Protein AF-0000000079071945 (afdb_homodimer)

Foldseek 3Di:
DWAWAFPWVVCLQQDQDPLPDDDSQQVVLVVVPWGKDKAKDAWAKFQDDPVRCVLQVHPHRDIWIKTWMFMDINRATFKIKIKTFHCVQPPPHCRRDRDDDRSDDQVVSVVSPFHFDDKDKDKDKDADDPVVCVSRVDDPPWIWIWIWMFTAGPVRRTGMIMIMIGTPPVDDTGIGTGDD/DWAWAFPWVVCLQQDQDPLPDDDSQQVVLVVVPWGKDKAKDAWAKFQDDPVRCVLQVHPHRDIWIKTWMFMDINRATFKIKIKTFHCVQPPPHCRRDRDDDRSDPQVVSVVSPFHFDDKDKDKDKDADDPVVCVSRVDDPPWIWIWIWMFTAGPVRRTGMIMIMIGTPPVDDTGIGTGDD

InterPro domains:
  IPR011663 UbiC transcription regulator-associated [PF07702] (33-167)
  IPR011663 UbiC transcription regulator-associated [SM00866] (31-172)
  IPR028978 Chorismate pyruvate-lyase/UbiC transcription regulator-associated domain superfamily [G3DSA:3.40.1410.10] (7-175)
  IPR028978 Chorismate pyruvate-lyase/UbiC transcription regulator-associated domain superfamily [SSF64288] (26-177)
  IPR050679 Bacterial HTH-type transcriptional regulator [PTHR44846] (23-178)

Nearest PDB structures (foldseek):
  3f8m-assembly1_B  TM=8.426E-01  e=8.772E-11  Mycolicibacterium smegmatis MC2 155
  3f8l-assembly2_D  TM=8.086E-01  e=3.217E-11  Mycolicibacterium smegmatis MC2 155
  2wv0-assembly3_F  TM=7.735E-01  e=1.399E-08  Bacillus subtilis
  2wv0-assembly3_E  TM=7.638E-01  e=2.185E-08  Bacillus subtilis
  2fa1-assembly1_B  TM=8.007E-01  e=1.351E-06  Escherichia coli

Sequence (360 aa):
MGEGEVISASTHYLAPTEADAGDAWSAEAASVGRRGTQKIVSAGEVAAPERVAGLLVVEQGGQVVGRQRIMYLDGEPCELTDTYYPVEIARGTGLAGTAKIRGGAVRLLAELGYIGTRAQEDVAARMPSENERASLSLKADEPVLELTRLTLDADGRPIQVDVMVMPPRGQKLRYEIRIGMGEGEVISASTHYLAPTEADAGDAWSAEAASVGRRGTQKIVSAGEVAAPERVAGLLVVEQGGQVVGRQRIMYLDGEPCELTDTYYPVEIARGTGLAGTAKIRGGAVRLLAELGYIGTRAQEDVAARMPSENERASLSLKADEPVLELTRLTLDADGRPIQVDVMVMPPRGQKLRYEIRIG

Structure (mmCIF, N/CA/C/O backbone):
data_AF-0000000079071945-model_v1
#
loop_
_entity.id
_entity.type
_entity.pdbx_description
1 polymer 'UTRA domain-containing protein'
#
loop_
_atom_site.group_PDB
_atom_site.id
_atom_site.type_symbol
_atom_site.label_atom_id
_atom_site.label_alt_id
_atom_site.label_comp_id
_atom_site.label_asym_id
_atom_site.label_entity_id
_atom_site.label_seq_id
_atom_site.pdbx_PDB_ins_code
_atom_site.Cartn_x
_atom_site.Cartn_y
_atom_site.Cartn_z
_atom_site.occupancy
_atom_site.B_iso_or_equiv
_atom_site.auth_seq_id
_atom_site.auth_comp_id
_atom_site.auth_asym_id
_atom_site.auth_atom_id
_atom_site.pdbx_PDB_model_num
ATOM 1 N N . MET A 1 1 ? -5.547 2.105 -19.609 1 22.77 1 MET A N 1
ATOM 2 C CA . MET A 1 1 ? -5.012 2.738 -18.422 1 22.77 1 MET A CA 1
ATOM 3 C C . MET A 1 1 ? -6.051 2.758 -17.297 1 22.77 1 MET A C 1
ATOM 5 O O . MET A 1 1 ? -7.094 3.404 -17.422 1 22.77 1 MET A O 1
ATOM 9 N N . GLY A 1 2 ? -6.344 1.611 -16.641 1 27.31 2 GLY A N 1
ATOM 10 C CA . GLY A 1 2 ? -7.566 1.354 -15.898 1 27.31 2 GLY A CA 1
ATOM 11 C C . GLY A 1 2 ? -7.668 2.162 -14.617 1 27.31 2 GLY A C 1
ATOM 12 O O . GLY A 1 2 ? -6.652 2.488 -14.008 1 27.31 2 GLY A O 1
ATOM 13 N N . GLU A 1 3 ? -8.617 3.053 -14.461 1 30.64 3 GLU A N 1
ATOM 14 C CA . GLU A 1 3 ? -9.047 3.908 -13.359 1 30.64 3 GLU A CA 1
ATOM 15 C C . GLU A 1 3 ? -9.281 3.096 -12.086 1 30.64 3 GLU A C 1
ATOM 17 O O . GLU A 1 3 ? -10.055 2.133 -12.094 1 30.64 3 GLU A O 1
ATOM 22 N N . GLY A 1 4 ? -8.273 2.604 -11.422 1 31.64 4 GLY A N 1
ATOM 23 C CA . GLY A 1 4 ? -8.523 1.831 -10.219 1 31.64 4 GLY A CA 1
ATOM 24 C C . GLY A 1 4 ? -8.922 2.689 -9.031 1 31.64 4 GLY A C 1
ATOM 25 O O . GLY A 1 4 ? -8.641 3.891 -9 1 31.64 4 GLY A O 1
ATOM 26 N N . GLU A 1 5 ? -10.195 2.615 -8.656 1 38.56 5 GLU A N 1
ATOM 27 C CA . GLU A 1 5 ? -10.648 3.178 -7.387 1 38.56 5 GLU A CA 1
ATOM 28 C C . GLU A 1 5 ? -9.828 2.645 -6.219 1 38.56 5 GLU A C 1
ATOM 30 O O . GLU A 1 5 ? -9.625 1.434 -6.094 1 38.56 5 GLU A O 1
ATOM 35 N N . VAL A 1 6 ? -8.906 3.402 -5.836 1 42.38 6 VAL A N 1
ATOM 36 C CA . VAL A 1 6 ? -8.141 2.994 -4.664 1 42.38 6 VAL A CA 1
ATOM 37 C C . VAL A 1 6 ? -8.977 3.197 -3.402 1 42.38 6 VAL A C 1
ATOM 39 O O . VAL A 1 6 ? -9.477 4.297 -3.152 1 42.38 6 VAL A O 1
ATOM 42 N N . ILE A 1 7 ? -9.703 2.311 -2.861 1 41.88 7 ILE A N 1
ATOM 43 C CA . ILE A 1 7 ? -10.258 2.389 -1.516 1 41.88 7 ILE A CA 1
ATOM 44 C C . ILE A 1 7 ? -9.148 2.201 -0.483 1 41.88 7 ILE A C 1
ATOM 46 O O . ILE A 1 7 ? -8.633 1.096 -0.314 1 41.88 7 ILE A O 1
ATOM 50 N N . SER A 1 8 ? -8.195 3.02 -0.625 1 42.31 8 SER A N 1
ATOM 51 C CA . SER A 1 8 ? -7.297 2.914 0.521 1 42.31 8 SER A CA 1
ATOM 52 C C . SER A 1 8 ? -8.016 3.258 1.82 1 42.31 8 SER A C 1
ATOM 54 O O . SER A 1 8 ? -8.953 4.062 1.824 1 42.31 8 SER A O 1
ATOM 56 N N . ALA A 1 9 ? -8.172 2.395 2.686 1 43.44 9 ALA A N 1
ATOM 57 C CA . ALA A 1 9 ? -8.617 2.844 4.004 1 43.44 9 ALA A CA 1
ATOM 58 C C . ALA A 1 9 ? -8.281 4.316 4.223 1 43.44 9 ALA A C 1
ATOM 60 O O . ALA A 1 9 ? -9.016 5.035 4.906 1 43.44 9 ALA A O 1
ATOM 61 N N . SER A 1 10 ? -7.211 4.719 3.693 1 44.81 10 SER A N 1
ATOM 62 C CA . SER A 1 10 ? -6.812 6.098 3.957 1 44.81 10 SER A CA 1
ATOM 63 C C . SER A 1 10 ? -7.664 7.082 3.162 1 44.81 10 SER A C 1
ATOM 65 O O . SER A 1 10 ? -7.48 8.297 3.268 1 44.81 10 SER A O 1
ATOM 67 N N . THR A 1 11 ? -8.383 6.465 2.23 1 46.34 11 THR A N 1
ATOM 68 C CA . THR A 1 11 ? -9.188 7.375 1.426 1 46.34 11 THR A CA 1
ATOM 69 C C . THR A 1 11 ? -10.18 8.141 2.301 1 46.34 11 THR A C 1
ATOM 71 O O . THR A 1 11 ? -10.633 9.219 1.932 1 46.34 11 THR A O 1
ATOM 74 N N . HIS A 1 12 ? -10.336 7.539 3.363 1 45.72 12 HIS A N 1
ATOM 75 C CA . HIS A 1 12 ? -11.336 8.172 4.207 1 45.72 12 HIS A CA 1
ATOM 76 C C . HIS A 1 12 ? -10.961 9.609 4.539 1 45.72 12 HIS A C 1
ATOM 78 O O . HIS A 1 12 ? -11.805 10.398 4.969 1 45.72 12 HIS A O 1
ATOM 84 N N . TYR A 1 13 ? -9.742 9.844 4.305 1 50.28 13 TYR A N 1
ATOM 85 C CA . TYR A 1 13 ? -9.328 11.195 4.688 1 50.28 13 TYR A CA 1
ATOM 86 C C . TYR A 1 13 ? -9.422 12.148 3.506 1 50.28 13 TYR A C 1
ATOM 88 O O . TYR A 1 13 ? -9.125 13.336 3.639 1 50.28 13 TYR A O 1
ATOM 96 N N . LEU A 1 14 ? -9.781 11.609 2.396 1 49.81 14 LEU A N 1
ATOM 97 C CA . LEU A 1 14 ? -9.68 12.484 1.233 1 49.81 14 LEU A CA 1
ATOM 98 C C . LEU A 1 14 ? -11.008 13.195 0.976 1 49.81 14 LEU A C 1
ATOM 100 O O . LEU A 1 14 ? -11.039 14.234 0.314 1 49.81 14 LEU A O 1
ATOM 104 N N . ALA A 1 15 ? -12.109 12.609 1.518 1 49.53 15 ALA A N 1
ATOM 105 C CA . ALA A 1 15 ? -13.367 13.266 1.196 1 49.53 15 ALA A CA 1
ATOM 106 C C . ALA A 1 15 ? -13.938 13.992 2.416 1 49.53 15 ALA A C 1
ATOM 108 O O . ALA A 1 15 ? -13.844 13.484 3.539 1 49.53 15 ALA A O 1
ATOM 109 N N . PRO A 1 16 ? -14.305 15.398 2.125 1 46.34 16 PRO A N 1
ATOM 110 C CA . PRO A 1 16 ? -14.953 16.125 3.213 1 46.34 16 PRO A CA 1
ATOM 111 C C . PRO A 1 16 ? -16.203 15.43 3.734 1 46.34 16 PRO A C 1
ATOM 113 O O . PRO A 1 16 ? -16.938 14.805 2.959 1 46.34 16 PRO A O 1
ATOM 116 N N . THR A 1 17 ? -16.172 14.977 4.973 1 50.12 17 THR A N 1
ATOM 117 C CA . THR A 1 17 ? -17.406 14.477 5.566 1 50.12 17 THR A CA 1
ATOM 118 C C . THR A 1 17 ? -18.375 15.625 5.836 1 50.12 17 THR A C 1
ATOM 120 O O . THR A 1 17 ? -17.969 16.781 5.918 1 50.12 17 THR A O 1
ATOM 123 N N . GLU A 1 18 ? -19.672 15.438 5.715 1 49.69 18 GLU A N 1
ATOM 124 C CA . GLU A 1 18 ? -20.688 16.438 6.031 1 49.69 18 GLU A CA 1
ATOM 125 C C . GLU A 1 18 ? -20.422 17.094 7.387 1 49.69 18 GLU A C 1
ATOM 127 O O . GLU A 1 18 ? -19.906 16.438 8.297 1 49.69 18 GLU A O 1
ATOM 132 N N . ALA A 1 19 ? -20.453 18.516 7.414 1 48.94 19 ALA A N 1
ATOM 133 C CA . ALA A 1 19 ? -20.188 19.375 8.555 1 48.94 19 ALA A CA 1
ATOM 134 C C . ALA A 1 19 ? -20.656 18.75 9.859 1 48.94 19 ALA A C 1
ATOM 136 O O . ALA A 1 19 ? -20 18.859 10.891 1 48.94 19 ALA A O 1
ATOM 137 N N . ASP A 1 20 ? -21.938 18.359 9.914 1 49.56 20 ASP A N 1
ATOM 138 C CA . ASP A 1 20 ? -22.547 17.875 11.148 1 49.56 20 ASP A CA 1
ATOM 139 C C . ASP A 1 20 ? -22.031 16.469 11.5 1 49.56 20 ASP A C 1
ATOM 141 O O . ASP A 1 20 ? -22.359 15.93 12.555 1 49.56 20 ASP A O 1
ATOM 145 N N . ALA A 1 21 ? -21.531 15.883 10.594 1 52.09 21 ALA A N 1
ATOM 146 C CA . ALA A 1 21 ? -21.125 14.523 10.922 1 52.09 21 ALA A CA 1
ATOM 147 C C . ALA A 1 21 ? -19.781 14.516 11.641 1 52.09 21 ALA A C 1
ATOM 149 O O . ALA A 1 21 ? -18.938 15.391 11.414 1 52.09 21 ALA A O 1
ATOM 150 N N . GLY A 1 22 ? -19.719 14.164 12.898 1 57.91 22 GLY A N 1
ATOM 151 C CA . GLY A 1 22 ? -18.5 13.852 13.633 1 57.91 22 GLY A CA 1
ATOM 152 C C . GLY A 1 22 ? -17.281 13.688 12.742 1 57.91 22 GLY A C 1
ATOM 153 O O . GLY A 1 22 ? -17.359 13.938 11.531 1 57.91 22 GLY A O 1
ATOM 154 N N . ASP A 1 23 ? -16.078 13.539 13.211 1 73.88 23 ASP A N 1
ATOM 155 C CA . ASP A 1 23 ? -14.844 13.375 12.445 1 73.88 23 ASP A CA 1
ATOM 156 C C . ASP A 1 23 ? -14.906 12.125 11.57 1 73.88 23 ASP A C 1
ATOM 158 O O . ASP A 1 23 ? -15.555 11.141 11.93 1 73.88 23 ASP A O 1
ATOM 162 N N . ALA A 1 24 ? -14.414 12.297 10.328 1 75.81 24 ALA A N 1
ATOM 163 C CA . ALA A 1 24 ? -14.422 11.258 9.297 1 75.81 24 ALA A CA 1
ATOM 164 C C . ALA A 1 24 ? -13.977 9.914 9.867 1 75.81 24 ALA A C 1
ATOM 166 O O . ALA A 1 24 ? -14.531 8.875 9.5 1 75.81 24 ALA A O 1
ATOM 167 N N . TRP A 1 25 ? -13.18 9.891 10.797 1 84.06 25 TRP A N 1
ATOM 168 C CA . TRP A 1 25 ? -12.664 8.664 11.398 1 84.06 25 TRP A CA 1
ATOM 169 C C . TRP A 1 25 ? -13.727 7.992 12.266 1 84.06 25 TRP A C 1
ATOM 171 O O . TRP A 1 25 ? -13.938 6.781 12.18 1 84.06 25 TRP A O 1
ATOM 181 N N . SER A 1 26 ? -14.273 8.797 13.039 1 84.31 26 SER A N 1
ATOM 182 C CA . SER A 1 26 ? -15.328 8.266 13.891 1 84.31 26 SER A CA 1
ATOM 183 C C . SER A 1 26 ? -16.453 7.648 13.062 1 84.31 26 SER A C 1
ATOM 185 O O . SER A 1 26 ? -16.953 6.574 13.398 1 84.31 26 SER A O 1
ATOM 187 N N . ALA A 1 27 ? -16.812 8.328 12.07 1 81.62 27 ALA A N 1
ATOM 188 C CA . ALA A 1 27 ? -17.875 7.836 11.188 1 81.62 27 ALA A CA 1
ATOM 189 C C . ALA A 1 27 ? -17.453 6.543 10.492 1 81.62 27 ALA A C 1
ATOM 191 O O . ALA A 1 27 ? -18.25 5.602 10.391 1 81.62 27 ALA A O 1
ATOM 192 N N . GLU A 1 28 ? -16.25 6.473 10.047 1 79.88 28 GLU A N 1
ATOM 193 C CA . GLU A 1 28 ? -15.727 5.289 9.391 1 79.88 28 GLU A CA 1
ATOM 194 C C . GLU A 1 28 ? -15.703 4.09 10.328 1 79.88 28 GLU A C 1
ATOM 196 O O . GLU A 1 28 ? -16.156 3 9.969 1 79.88 28 GLU A O 1
ATOM 201 N N . ALA A 1 29 ? -15.195 4.285 11.492 1 84.25 29 ALA A N 1
ATOM 202 C CA . ALA A 1 29 ? -15.141 3.211 12.477 1 84.25 29 ALA A CA 1
ATOM 203 C C . ALA A 1 29 ? -16.547 2.725 12.836 1 84.25 29 ALA A C 1
ATOM 205 O O . ALA A 1 29 ? -16.781 1.518 12.93 1 84.25 29 ALA A O 1
ATOM 206 N N . ALA A 1 30 ? -17.453 3.66 12.945 1 85.25 30 ALA A N 1
ATOM 207 C CA . ALA A 1 30 ? -18.828 3.328 13.32 1 85.25 30 ALA A CA 1
ATOM 208 C C . ALA A 1 30 ? -19.5 2.486 12.25 1 85.25 30 ALA A C 1
ATOM 210 O O . ALA A 1 30 ? -20.312 1.613 12.555 1 85.25 30 ALA A O 1
ATOM 211 N N . SER A 1 31 ? -19.125 2.77 11.039 1 83.44 31 SER A N 1
ATOM 212 C CA . SER A 1 31 ? -19.734 2.074 9.914 1 83.44 31 SER A CA 1
ATOM 213 C C . SER A 1 31 ? -19.453 0.578 9.969 1 83.44 31 SER A C 1
ATOM 215 O O . SER A 1 31 ? -20.188 -0.219 9.375 1 83.44 31 SER A O 1
ATOM 217 N N . VAL A 1 32 ? -18.453 0.217 10.766 1 82 32 VAL A N 1
ATOM 218 C CA . VAL A 1 32 ? -18.125 -1.2 10.891 1 82 32 VAL A CA 1
ATOM 219 C C . VAL A 1 32 ? -18.312 -1.644 12.344 1 82 32 VAL A C 1
ATOM 221 O O . VAL A 1 32 ? -17.703 -2.625 12.773 1 82 32 VAL A O 1
ATOM 224 N N . GLY A 1 33 ? -19 -0.876 13.094 1 89.06 33 GLY A N 1
ATOM 225 C CA . GLY A 1 33 ? -19.391 -1.253 14.445 1 89.06 33 GLY A CA 1
ATOM 226 C C . GLY A 1 33 ? -18.297 -1.054 15.469 1 89.06 33 GLY A C 1
ATOM 227 O O . GLY A 1 33 ? -18.281 -1.713 16.516 1 89.06 33 GLY A O 1
ATOM 228 N N . ARG A 1 34 ? -17.359 -0.228 15.195 1 91.25 34 ARG A N 1
ATOM 229 C CA . ARG A 1 34 ? -16.25 0.026 16.109 1 91.25 34 ARG A CA 1
ATOM 230 C C . ARG A 1 34 ? -16.219 1.487 16.547 1 91.25 34 ARG A C 1
ATOM 232 O O . ARG A 1 34 ? -17.047 2.285 16.109 1 91.25 34 ARG A O 1
ATOM 239 N N . ARG A 1 35 ? -15.406 1.751 17.531 1 93.38 35 ARG A N 1
ATOM 240 C CA . ARG A 1 35 ? -15.289 3.113 18.047 1 93.38 35 ARG A CA 1
ATOM 241 C C . ARG A 1 35 ? -13.969 3.744 17.625 1 93.38 35 ARG A C 1
ATOM 243 O O . ARG A 1 35 ? -12.898 3.262 18 1 93.38 35 ARG A O 1
ATOM 250 N N . GLY A 1 36 ? -14.07 4.754 16.812 1 90.38 36 GLY A N 1
ATOM 251 C CA . GLY A 1 36 ? -12.906 5.512 16.391 1 90.38 36 GLY A CA 1
ATOM 252 C C . GLY A 1 36 ? -12.734 6.82 17.141 1 90.38 36 GLY A C 1
ATOM 253 O O . GLY A 1 36 ? -13.68 7.609 17.25 1 90.38 36 GLY A O 1
ATOM 254 N N . THR A 1 37 ? -11.531 7.086 17.719 1 91.19 37 THR A N 1
ATOM 255 C CA . THR A 1 37 ? -11.172 8.359 18.344 1 91.19 37 THR A CA 1
ATOM 256 C C . THR A 1 37 ? -9.789 8.805 17.891 1 91.19 37 THR A C 1
ATOM 258 O O . THR A 1 37 ? -9.086 8.07 17.188 1 91.19 37 THR A O 1
ATOM 261 N N . GLN A 1 38 ? -9.516 10.055 18.203 1 91.81 38 GLN A N 1
ATOM 262 C CA . GLN A 1 38 ? -8.188 10.578 17.875 1 91.81 38 GLN A CA 1
ATOM 263 C C . GLN A 1 38 ? -7.676 11.492 18.984 1 91.81 38 GLN A C 1
ATOM 265 O O . GLN A 1 38 ? -8.461 12 19.797 1 91.81 38 GLN A O 1
ATOM 270 N N . LYS A 1 39 ? -6.414 11.648 19.078 1 92.69 39 LYS A N 1
ATOM 271 C CA . LYS A 1 39 ? -5.727 12.594 19.953 1 92.69 39 LYS A CA 1
ATOM 272 C C . LYS A 1 39 ? -4.738 13.445 19.156 1 92.69 39 LYS A C 1
ATOM 274 O O . LYS A 1 39 ? -3.877 12.914 18.453 1 92.69 39 LYS A O 1
ATOM 279 N N . ILE A 1 40 ? -4.922 14.758 19.234 1 94.06 40 ILE A N 1
ATOM 280 C CA . ILE A 1 40 ? -3.936 15.664 18.641 1 94.06 40 ILE A CA 1
ATOM 281 C C . ILE A 1 40 ? -2.756 15.82 19.609 1 94.06 40 ILE A C 1
ATOM 283 O O . ILE A 1 40 ? -2.93 16.25 20.75 1 94.06 40 ILE A O 1
ATOM 287 N N . VAL A 1 41 ? -1.618 15.539 19.172 1 95.56 41 VAL A N 1
ATOM 288 C CA . VAL A 1 41 ? -0.416 15.5 20 1 95.56 41 VAL A CA 1
ATOM 289 C C . VAL A 1 41 ? 0.316 16.844 19.922 1 95.56 41 VAL A C 1
ATOM 291 O O . VAL A 1 41 ? 0.832 17.328 20.922 1 95.56 41 VAL A O 1
ATOM 294 N N . SER A 1 42 ? 0.387 17.359 18.812 1 97.06 42 SER A N 1
ATOM 295 C CA . SER A 1 42 ? 1.088 18.625 18.594 1 97.06 42 SER A CA 1
ATOM 296 C C . SER A 1 42 ? 0.616 19.281 17.297 1 97.06 42 SER A C 1
ATOM 298 O O . SER A 1 42 ? 0.059 18.625 16.422 1 97.06 42 SER A O 1
ATOM 300 N N . ALA A 1 43 ? 0.806 20.562 17.25 1 97.69 43 ALA A N 1
ATOM 301 C CA . ALA A 1 43 ? 0.56 21.359 16.047 1 97.69 43 ALA A CA 1
ATOM 302 C C . ALA A 1 43 ? 1.35 22.656 16.078 1 97.69 43 ALA A C 1
ATOM 304 O O . ALA A 1 43 ? 1.462 23.297 17.125 1 97.69 43 ALA A O 1
ATOM 305 N N . GLY A 1 44 ? 1.916 23.031 15 1 97.94 44 GLY A N 1
ATOM 306 C CA . GLY A 1 44 ? 2.662 24.266 14.891 1 97.94 44 GLY A CA 1
ATOM 307 C C . GLY A 1 44 ? 3.742 24.234 13.82 1 97.94 44 GLY A C 1
ATOM 308 O O . GLY A 1 44 ? 3.854 23.25 13.086 1 97.94 44 GLY A O 1
ATOM 309 N N . GLU A 1 45 ? 4.477 25.328 13.773 1 98.12 45 GLU A N 1
ATOM 310 C CA . GLU A 1 45 ? 5.543 25.391 12.781 1 98.12 45 GLU A CA 1
ATOM 311 C C . GLU A 1 45 ? 6.738 24.547 13.195 1 98.12 45 GLU A C 1
ATOM 313 O O . GLU A 1 45 ? 7.133 24.547 14.367 1 98.12 45 GLU A O 1
ATOM 318 N N . VAL A 1 46 ? 7.25 23.828 12.281 1 98 46 VAL A N 1
ATOM 319 C CA . VAL A 1 46 ? 8.406 22.953 12.5 1 98 46 VAL A CA 1
ATOM 320 C C . VAL A 1 46 ? 9.297 22.969 11.258 1 98 46 VAL A C 1
ATOM 322 O O . VAL A 1 46 ? 8.859 23.344 10.172 1 98 46 VAL A O 1
ATOM 325 N N . ALA A 1 47 ? 10.578 22.609 11.477 1 98.06 47 ALA A N 1
ATOM 326 C CA . ALA A 1 47 ? 11.43 22.344 10.32 1 98.06 47 ALA A CA 1
ATOM 327 C C . ALA A 1 47 ? 10.945 21.125 9.539 1 98.06 47 ALA A C 1
ATOM 329 O O . ALA A 1 47 ? 10.672 20.078 10.125 1 98.06 47 ALA A O 1
ATOM 330 N N . ALA A 1 48 ? 10.82 21.281 8.258 1 97.62 48 ALA A N 1
ATOM 331 C CA . ALA A 1 48 ? 10.32 20.188 7.426 1 97.62 48 ALA A CA 1
ATOM 332 C C . ALA A 1 48 ? 11.297 19.016 7.422 1 97.62 48 ALA A C 1
ATOM 334 O O . ALA A 1 48 ? 12.492 19.188 7.164 1 97.62 48 ALA A O 1
ATOM 335 N N . PRO A 1 49 ? 10.805 17.781 7.723 1 96.56 49 PRO A N 1
ATOM 336 C CA . PRO A 1 49 ? 11.648 16.609 7.414 1 96.56 49 PRO A CA 1
ATOM 337 C C . PRO A 1 49 ? 12.094 16.578 5.953 1 96.56 49 PRO A C 1
ATOM 339 O O . PRO A 1 49 ? 11.391 17.094 5.078 1 96.56 49 PRO A O 1
ATOM 342 N N . GLU A 1 50 ? 13.195 15.984 5.684 1 95.06 50 GLU A N 1
ATOM 343 C CA . GLU A 1 50 ? 13.812 16.016 4.359 1 95.06 50 GLU A CA 1
ATOM 344 C C . GLU A 1 50 ? 12.828 15.578 3.281 1 95.06 50 GLU A C 1
ATOM 346 O O . GLU A 1 50 ? 12.633 16.281 2.291 1 95.06 50 GLU A O 1
ATOM 351 N N . ARG A 1 51 ? 12.227 14.453 3.498 1 94.88 51 ARG A N 1
ATOM 352 C CA . ARG A 1 51 ? 11.297 13.93 2.498 1 94.88 51 ARG A CA 1
ATOM 353 C C . ARG A 1 51 ? 10.117 14.875 2.289 1 94.88 51 ARG A C 1
ATOM 355 O O . ARG A 1 51 ? 9.688 15.094 1.156 1 94.88 51 ARG A O 1
ATOM 362 N N . VAL A 1 52 ? 9.633 15.453 3.301 1 97.69 52 VAL A N 1
ATOM 363 C CA . VAL A 1 52 ? 8.5 16.375 3.256 1 97.69 52 VAL A CA 1
ATOM 364 C C . VAL A 1 52 ? 8.891 17.656 2.531 1 97.69 52 VAL A C 1
ATOM 366 O O . VAL A 1 52 ? 8.125 18.188 1.724 1 97.69 52 VAL A O 1
ATOM 369 N N . ALA A 1 53 ? 10.07 18.156 2.82 1 97.75 53 ALA A N 1
ATOM 370 C CA . ALA A 1 53 ? 10.562 19.359 2.164 1 97.75 53 ALA A CA 1
ATOM 371 C C . ALA A 1 53 ? 10.57 19.203 0.646 1 97.75 53 ALA A C 1
ATOM 373 O O . ALA A 1 53 ? 10.141 20.094 -0.081 1 97.75 53 ALA A O 1
ATOM 374 N N . GLY A 1 54 ? 11.078 18.078 0.187 1 97 54 GLY A N 1
ATOM 375 C CA . GLY A 1 54 ? 11.086 17.797 -1.239 1 97 54 GLY A CA 1
ATOM 376 C C . GLY A 1 54 ? 9.695 17.75 -1.843 1 97 54 GLY A C 1
ATOM 377 O O . GLY A 1 54 ? 9.453 18.328 -2.908 1 97 54 GLY A O 1
ATOM 378 N N . LEU A 1 55 ? 8.734 17.172 -1.143 1 97.5 55 LEU A N 1
ATOM 379 C CA . LEU A 1 55 ? 7.375 16.984 -1.646 1 97.5 55 LEU A CA 1
ATOM 380 C C . LEU A 1 55 ? 6.625 18.312 -1.67 1 97.5 55 LEU A C 1
ATOM 382 O O . LEU A 1 55 ? 5.859 18.578 -2.598 1 97.5 55 LEU A O 1
ATOM 386 N N . LEU A 1 56 ? 6.895 19.172 -0.701 1 98.12 56 LEU A N 1
ATOM 387 C CA . LEU A 1 56 ? 6.195 20.438 -0.609 1 98.12 56 LEU A CA 1
ATOM 388 C C . LEU A 1 56 ? 6.973 21.547 -1.328 1 98.12 56 LEU A C 1
ATOM 390 O O . LEU A 1 56 ? 6.539 22.703 -1.362 1 98.12 56 LEU A O 1
ATOM 394 N N . VAL A 1 57 ? 8.109 21.172 -1.881 1 95.69 57 VAL A N 1
ATOM 395 C CA . VAL A 1 57 ? 8.953 22.078 -2.646 1 95.69 57 VAL A CA 1
ATOM 396 C C . VAL A 1 57 ? 9.359 23.266 -1.772 1 95.69 57 VAL A C 1
ATOM 398 O O . VAL A 1 57 ? 9.203 24.422 -2.174 1 95.69 57 VAL A O 1
ATOM 401 N N . VAL A 1 58 ? 9.773 22.969 -0.572 1 96.25 58 VAL A N 1
ATOM 402 C CA . VAL A 1 58 ? 10.352 23.969 0.324 1 96.25 58 VAL A CA 1
ATOM 403 C C . VAL A 1 58 ? 11.836 23.688 0.536 1 96.25 58 VAL A C 1
ATOM 405 O O . VAL A 1 58 ? 12.305 22.578 0.253 1 96.25 58 VAL A O 1
ATOM 408 N N . GLU A 1 59 ? 12.57 24.656 0.922 1 94.5 59 GLU A N 1
ATOM 409 C CA . GLU A 1 59 ? 13.992 24.453 1.179 1 94.5 59 GLU A CA 1
ATOM 410 C C . GLU A 1 59 ? 14.219 23.453 2.305 1 94.5 59 GLU A C 1
ATOM 412 O O . GLU A 1 59 ? 13.438 23.391 3.256 1 94.5 59 GLU A O 1
ATOM 417 N N . GLN A 1 60 ? 15.289 22.672 2.117 1 91.5 60 GLN A N 1
ATOM 418 C CA . GLN A 1 60 ? 15.641 21.75 3.193 1 91.5 60 GLN A CA 1
ATOM 419 C C . GLN A 1 60 ? 15.75 22.469 4.527 1 91.5 60 GLN A C 1
ATOM 421 O O . GLN A 1 60 ? 16.453 23.484 4.637 1 91.5 60 GLN A O 1
ATOM 426 N N . GLY A 1 61 ? 15.023 22 5.422 1 90.19 61 GLY A N 1
ATOM 427 C CA . GLY A 1 61 ? 15.023 22.641 6.73 1 90.19 61 GLY A CA 1
ATOM 428 C C . GLY A 1 61 ? 14.109 23.844 6.809 1 90.19 61 GLY A C 1
ATOM 429 O O . GLY A 1 61 ? 14 24.484 7.855 1 90.19 61 GLY A O 1
ATOM 430 N N . GLY A 1 62 ? 13.508 24.188 5.73 1 96 62 GLY A N 1
ATOM 431 C CA . GLY A 1 62 ? 12.523 25.266 5.758 1 96 62 GLY A CA 1
ATOM 432 C C . GLY A 1 62 ? 11.336 24.953 6.648 1 96 62 GLY A C 1
ATOM 433 O O . GLY A 1 62 ? 11.156 23.812 7.086 1 96 62 GLY A O 1
ATOM 434 N N . GLN A 1 63 ? 10.57 26.016 6.938 1 98.12 63 GLN A N 1
ATOM 435 C CA . GLN A 1 63 ? 9.469 25.875 7.887 1 98.12 63 GLN A CA 1
ATOM 436 C C . GLN A 1 63 ? 8.203 25.359 7.188 1 98.12 63 GLN A C 1
ATOM 438 O O . GLN A 1 63 ? 7.906 25.766 6.062 1 98.12 63 GLN A O 1
ATOM 443 N N . VAL A 1 64 ? 7.477 24.469 7.867 1 98.75 64 VAL A N 1
ATOM 444 C CA . VAL A 1 64 ? 6.137 24 7.52 1 98.75 64 VAL A CA 1
ATOM 445 C C . VAL A 1 64 ? 5.262 23.969 8.773 1 98.75 64 VAL A C 1
ATOM 447 O O . VAL A 1 64 ? 5.762 24.109 9.891 1 98.75 64 VAL A O 1
ATOM 450 N N . VAL A 1 65 ? 4 23.922 8.578 1 98.62 65 VAL A N 1
ATOM 451 C CA . VAL A 1 65 ? 3.119 23.641 9.703 1 98.62 65 VAL A CA 1
ATOM 452 C C . VAL A 1 65 ? 2.902 22.125 9.82 1 98.62 65 VAL A C 1
ATOM 454 O O . VAL A 1 65 ? 2.504 21.484 8.852 1 98.62 65 VAL A O 1
ATOM 457 N N . GLY A 1 66 ? 3.264 21.625 10.945 1 98.12 66 GLY A N 1
ATOM 458 C CA . GLY A 1 66 ? 3.049 20.219 11.242 1 98.12 66 GLY A CA 1
ATOM 459 C C . GLY A 1 66 ? 1.975 19.984 12.281 1 98.12 66 GLY A C 1
ATOM 460 O O . GLY A 1 66 ? 1.866 20.734 13.25 1 98.12 66 GLY A O 1
ATOM 461 N N . ARG A 1 67 ? 1.162 18.969 12.055 1 96.81 67 ARG A N 1
ATOM 462 C CA . ARG A 1 67 ? 0.129 18.484 12.969 1 96.81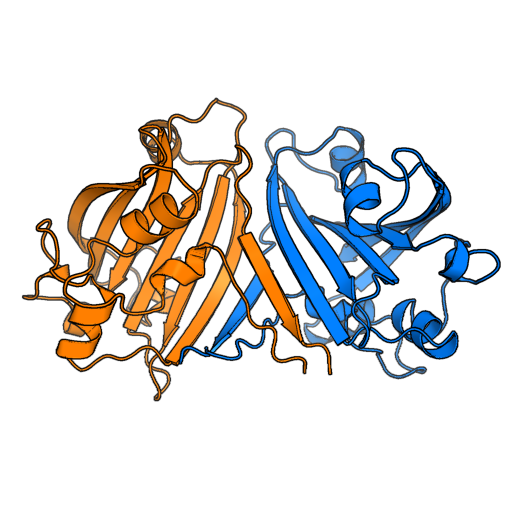 67 ARG A CA 1
ATOM 463 C C . ARG A 1 67 ? 0.213 16.984 13.156 1 96.81 67 ARG A C 1
ATOM 465 O O . ARG A 1 67 ? 0.184 16.219 12.188 1 96.81 67 ARG A O 1
ATOM 472 N N . GLN A 1 68 ? 0.38 16.531 14.398 1 96.75 68 GLN A N 1
ATOM 473 C CA . GLN A 1 68 ? 0.505 15.117 14.688 1 96.75 68 GLN A CA 1
ATOM 474 C C . GLN A 1 68 ? -0.711 14.602 15.453 1 96.75 68 GLN A C 1
ATOM 476 O O . GLN A 1 68 ? -1.167 15.234 16.406 1 96.75 68 GLN A O 1
ATOM 481 N N . ARG A 1 69 ? -1.181 13.492 14.992 1 95.12 69 ARG A N 1
ATOM 482 C CA . ARG A 1 69 ? -2.322 12.844 15.633 1 95.12 69 ARG A CA 1
ATOM 483 C C . ARG A 1 69 ? -2.062 11.359 15.852 1 95.12 69 ARG A C 1
ATOM 485 O O . ARG A 1 69 ? -1.387 10.719 15.039 1 95.12 69 ARG A O 1
ATOM 492 N N . ILE A 1 70 ? -2.543 10.875 16.922 1 95.25 70 ILE A N 1
ATOM 493 C CA . ILE A 1 70 ? -2.658 9.43 17.125 1 95.25 70 ILE A CA 1
ATOM 494 C C . ILE A 1 70 ? -4.113 9.008 16.969 1 95.25 70 ILE A C 1
ATOM 496 O O . ILE A 1 70 ? -5.012 9.617 17.547 1 95.25 70 ILE A O 1
ATOM 500 N N . MET A 1 71 ? -4.34 7.992 16.141 1 92.5 71 MET A N 1
ATOM 501 C CA . MET A 1 71 ? -5.672 7.441 15.922 1 92.5 71 MET A CA 1
ATOM 502 C C . MET A 1 71 ? -5.887 6.184 16.766 1 92.5 71 MET A C 1
ATOM 504 O O . MET A 1 71 ? -4.98 5.359 16.891 1 92.5 71 MET A O 1
ATOM 508 N N . TYR A 1 72 ? -7.078 6.102 17.281 1 92.44 72 TYR A N 1
ATOM 509 C CA . TYR A 1 72 ? -7.422 4.949 18.109 1 92.44 72 TYR A CA 1
ATOM 510 C C . TYR A 1 72 ? -8.625 4.211 17.547 1 92.44 72 TYR A C 1
ATOM 512 O O . TYR A 1 72 ? -9.578 4.836 17.062 1 92.44 72 TYR A O 1
ATOM 520 N N . LEU A 1 73 ? -8.586 2.92 17.516 1 90.81 73 LEU A N 1
ATOM 521 C CA . LEU A 1 73 ? -9.711 2.033 17.234 1 90.81 73 LEU A CA 1
ATOM 522 C C . LEU A 1 73 ? -10.031 1.159 18.438 1 90.81 73 LEU A C 1
ATOM 524 O O . LEU A 1 73 ? -9.203 0.346 18.859 1 90.81 73 LEU A O 1
ATOM 528 N N . ASP A 1 74 ? -11.148 1.394 19.047 1 93.06 74 ASP A N 1
ATOM 529 C CA . ASP A 1 74 ? -11.562 0.705 20.266 1 93.06 74 ASP A CA 1
ATOM 530 C C . ASP A 1 74 ? -10.531 0.88 21.375 1 93.06 74 ASP A C 1
ATOM 532 O O . ASP A 1 74 ? -10.172 -0.084 22.047 1 93.06 74 ASP A O 1
ATOM 536 N N . GLY A 1 75 ? -9.977 2.014 21.391 1 94.5 75 GLY A N 1
ATOM 537 C CA . GLY A 1 75 ? -9.094 2.393 22.469 1 94.5 75 GLY A CA 1
ATOM 538 C C . GLY A 1 75 ? -7.648 1.987 22.234 1 94.5 75 GLY A C 1
ATOM 539 O O . GLY A 1 75 ? -6.762 2.344 23.016 1 94.5 75 GLY A O 1
ATOM 540 N N . GLU A 1 76 ? -7.41 1.277 21.219 1 94.5 76 GLU A N 1
ATOM 541 C CA . GLU A 1 76 ? -6.055 0.856 20.875 1 94.5 76 GLU A CA 1
ATOM 542 C C . GLU A 1 76 ? -5.465 1.737 19.766 1 94.5 76 GLU A C 1
ATOM 544 O O . GLU A 1 76 ? -6.113 1.991 18.75 1 94.5 76 GLU A O 1
ATOM 549 N N . PRO A 1 77 ? -4.223 2.23 20 1 95.5 77 PRO A N 1
ATOM 550 C CA . PRO A 1 77 ? -3.625 3.029 18.938 1 95.5 77 PRO A CA 1
ATOM 551 C C . PRO A 1 77 ? -3.451 2.24 17.641 1 95.5 77 PRO A C 1
ATOM 553 O O . PRO A 1 77 ? -2.941 1.116 17.656 1 95.5 77 PRO A O 1
ATOM 556 N N . CYS A 1 78 ? -3.857 2.865 16.516 1 93.12 78 CYS A N 1
ATOM 557 C CA . CYS A 1 78 ? -3.814 2.109 15.273 1 93.12 78 CYS A CA 1
ATOM 558 C C . CYS A 1 78 ? -3.139 2.914 14.172 1 93.12 78 CYS A C 1
ATOM 560 O O . CYS A 1 78 ? -2.902 2.398 13.078 1 93.12 78 CYS A O 1
ATOM 562 N N . GLU A 1 79 ? -2.807 4.105 14.414 1 94 79 GLU A N 1
ATOM 563 C CA . GLU A 1 79 ? -2.158 4.938 13.406 1 94 79 GLU A CA 1
ATOM 564 C C . GLU A 1 79 ? -1.542 6.188 14.031 1 94 79 GLU A C 1
ATOM 566 O O . GLU A 1 79 ? -2.148 6.812 14.906 1 94 79 GLU A O 1
ATOM 571 N N . LEU A 1 80 ? -0.355 6.512 13.703 1 96.5 80 LEU A N 1
ATOM 572 C CA . LEU A 1 80 ? 0.298 7.793 13.961 1 96.5 80 LEU A CA 1
ATOM 573 C C . LEU A 1 80 ? 0.413 8.609 12.672 1 96.5 80 LEU A C 1
ATOM 575 O O . LEU A 1 80 ? 1.074 8.188 11.727 1 96.5 80 LEU A O 1
ATOM 579 N N . THR A 1 81 ? -0.207 9.766 12.648 1 95.19 81 THR A N 1
ATOM 580 C CA . THR A 1 81 ? -0.27 10.562 11.43 1 95.19 81 THR A CA 1
ATOM 581 C C . THR A 1 81 ? 0.373 11.93 11.633 1 95.19 81 THR A C 1
ATOM 583 O O . THR A 1 81 ? -0.033 12.68 12.523 1 95.19 81 THR A O 1
ATOM 586 N N . ASP A 1 82 ? 1.321 12.234 10.867 1 97 82 ASP A N 1
ATOM 587 C CA . ASP A 1 82 ? 1.856 13.578 10.719 1 97 82 ASP A CA 1
ATOM 588 C C . ASP A 1 82 ? 1.36 14.234 9.43 1 97 82 ASP A C 1
ATOM 590 O O . ASP A 1 82 ? 1.556 13.695 8.336 1 97 82 ASP A O 1
ATOM 594 N N . THR A 1 83 ? 0.716 15.312 9.57 1 96.75 83 THR A N 1
ATOM 595 C CA . THR A 1 83 ? 0.281 16.094 8.422 1 96.75 83 THR A CA 1
ATOM 596 C C . THR A 1 83 ? 1.065 17.406 8.336 1 96.75 83 THR A C 1
ATOM 598 O O . THR A 1 83 ? 1.268 18.078 9.344 1 96.75 83 THR A O 1
ATOM 601 N N . TYR A 1 84 ? 1.494 17.734 7.137 1 98.25 84 TYR A N 1
ATOM 602 C CA . TYR A 1 84 ? 2.285 18.938 6.914 1 98.25 84 TYR A CA 1
ATOM 603 C C . TYR A 1 84 ? 1.637 19.828 5.859 1 98.25 84 TYR A C 1
ATOM 605 O O . TYR A 1 84 ? 1.112 19.328 4.859 1 98.25 84 TYR A O 1
ATOM 613 N N . TYR A 1 85 ? 1.766 21.109 6.086 1 98.38 85 TYR A N 1
ATOM 614 C CA . TYR A 1 85 ? 1.255 22.125 5.188 1 98.38 85 TYR A CA 1
ATOM 615 C C . TYR A 1 85 ? 2.314 23.188 4.914 1 98.38 85 TYR A C 1
ATOM 617 O O . TYR A 1 85 ? 3.09 23.547 5.805 1 98.38 85 TYR A O 1
ATOM 625 N N . PRO A 1 86 ? 2.283 23.719 3.664 1 98.38 86 PRO A N 1
ATOM 626 C CA . PRO A 1 86 ? 3.066 24.953 3.496 1 98.38 86 PRO A CA 1
ATOM 627 C C . PRO A 1 86 ? 2.662 26.047 4.477 1 98.38 86 PRO A C 1
ATOM 629 O O . PRO A 1 86 ? 1.476 26.203 4.773 1 98.38 86 PRO A O 1
ATOM 632 N N . VAL A 1 87 ? 3.646 26.781 4.949 1 98.12 87 VAL A N 1
ATOM 633 C CA . VAL A 1 87 ? 3.391 27.844 5.93 1 98.12 87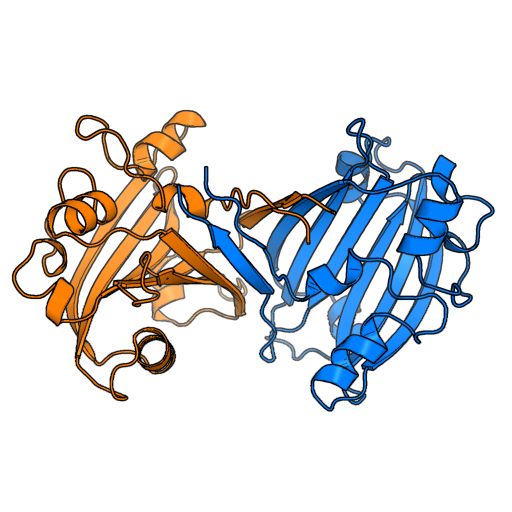 VAL A CA 1
ATOM 634 C C . VAL A 1 87 ? 2.404 28.859 5.359 1 98.12 87 VAL A C 1
ATOM 636 O O . VAL A 1 87 ? 1.527 29.344 6.07 1 98.12 87 VAL A O 1
ATOM 639 N N . GLU A 1 88 ? 2.482 29.125 4.102 1 97.25 88 GLU A N 1
ATOM 640 C CA . GLU A 1 88 ? 1.64 30.141 3.457 1 97.25 88 GLU A CA 1
ATOM 641 C C . GLU A 1 88 ? 0.174 29.719 3.463 1 97.25 88 GLU A C 1
ATOM 643 O O . GLU A 1 88 ? -0.722 30.547 3.357 1 97.25 88 GLU A O 1
ATOM 648 N N . ILE A 1 89 ? -0.038 28.438 3.633 1 97.69 89 ILE A N 1
ATOM 649 C CA . ILE A 1 89 ? -1.396 27.906 3.645 1 97.69 89 ILE A CA 1
ATOM 650 C C . ILE A 1 89 ? -1.921 27.859 5.078 1 97.69 89 ILE A C 1
ATOM 652 O O . ILE A 1 89 ? -3.059 28.25 5.344 1 97.69 89 ILE A O 1
ATOM 656 N N . ALA A 1 90 ? -1.127 27.469 5.996 1 98.12 90 ALA A N 1
ATOM 657 C CA . ALA A 1 90 ? -1.655 27 7.273 1 98.12 90 ALA A CA 1
ATOM 658 C C . ALA A 1 90 ? -1.39 28.016 8.383 1 98.12 90 ALA A C 1
ATOM 660 O O . ALA A 1 90 ? -2.043 28 9.422 1 98.12 90 ALA A O 1
ATOM 661 N N . ARG A 1 91 ? -0.348 28.891 8.188 1 96.94 91 ARG A N 1
ATOM 662 C CA . ARG A 1 91 ? -0.026 29.844 9.242 1 96.94 91 ARG A CA 1
ATOM 663 C C . ARG A 1 91 ? -1.228 30.719 9.562 1 96.94 91 ARG A C 1
ATOM 665 O O . ARG A 1 91 ? -1.88 31.25 8.664 1 96.94 91 ARG A O 1
ATOM 672 N N . GLY A 1 92 ? -1.509 30.828 10.914 1 96.56 92 GLY A N 1
ATOM 673 C CA . GLY A 1 92 ? -2.584 31.703 11.352 1 96.56 92 GLY A CA 1
ATOM 674 C C . GLY A 1 92 ? -3.957 31.062 11.234 1 96.56 92 GLY A C 1
ATOM 675 O O . GLY A 1 92 ? -4.973 31.719 11.477 1 96.56 92 GLY A O 1
ATOM 676 N N . THR A 1 93 ? -4.047 29.859 10.852 1 97.25 93 THR A N 1
ATOM 677 C CA . THR A 1 93 ? -5.324 29.172 10.742 1 97.25 93 THR A CA 1
ATOM 678 C C . THR A 1 93 ? -5.441 28.078 11.805 1 97.25 93 THR A C 1
ATOM 680 O O . THR A 1 93 ? -4.504 27.844 12.57 1 97.25 93 THR A O 1
ATOM 683 N N . GLY A 1 94 ? -6.574 27.422 11.82 1 95.69 94 GLY A N 1
ATOM 684 C CA . GLY A 1 94 ? -6.809 26.312 12.742 1 95.69 94 GLY A CA 1
ATOM 685 C C . GLY A 1 94 ? -5.883 25.141 12.5 1 95.69 94 GLY A C 1
ATOM 686 O O . GLY A 1 94 ? -5.711 24.297 13.383 1 95.69 94 GLY A O 1
ATOM 687 N N . LEU A 1 95 ? -5.285 25.031 11.359 1 96.12 95 LEU A N 1
ATOM 688 C CA . LEU A 1 95 ? -4.375 23.938 11.039 1 96.12 95 LEU A CA 1
ATOM 689 C C . LEU A 1 95 ? -3.111 24.016 11.891 1 96.12 95 LEU A C 1
ATOM 691 O O . LEU A 1 95 ? -2.428 23.016 12.086 1 96.12 95 LEU A O 1
ATOM 695 N N . ALA A 1 96 ? -2.824 25.188 12.367 1 96.94 96 ALA A N 1
ATOM 696 C CA . ALA A 1 96 ? -1.59 25.406 13.117 1 96.94 96 ALA A CA 1
ATOM 697 C C . ALA A 1 96 ? -1.819 25.25 14.617 1 96.94 96 ALA A C 1
ATOM 699 O O . ALA A 1 96 ? -0.9 25.453 15.414 1 96.94 96 ALA A O 1
ATOM 700 N N . GLY A 1 97 ? -3.037 24.938 15.023 1 95.5 97 GLY A N 1
ATOM 701 C CA . GLY A 1 97 ? -3.35 24.766 16.438 1 95.5 97 GLY A CA 1
ATOM 702 C C . GLY A 1 97 ? -3.803 23.359 16.781 1 95.5 97 GLY A C 1
ATOM 703 O O . GLY A 1 97 ? -4.062 22.547 15.898 1 95.5 97 GLY A O 1
ATOM 704 N N . THR A 1 98 ? -3.941 23.078 18.078 1 93.81 98 THR A N 1
ATOM 705 C CA . THR A 1 98 ? -4.254 21.734 18.531 1 93.81 98 THR A CA 1
ATOM 706 C C . THR A 1 98 ? -5.754 21.578 18.766 1 93.81 98 THR A C 1
ATOM 708 O O . THR A 1 98 ? -6.227 20.484 19.094 1 93.81 98 THR A O 1
ATOM 711 N N . ALA A 1 99 ? -6.453 22.641 18.516 1 90.88 99 ALA A N 1
ATOM 712 C CA . ALA A 1 99 ? -7.898 22.531 18.688 1 90.88 99 ALA A CA 1
ATOM 713 C C . ALA A 1 99 ? -8.508 21.688 17.562 1 90.88 99 ALA A C 1
ATOM 715 O O . ALA A 1 99 ? -7.992 21.641 16.453 1 90.88 99 ALA A O 1
ATOM 716 N N . LYS A 1 100 ? -9.57 21.031 17.938 1 84.81 100 LYS A N 1
ATOM 717 C CA . LYS A 1 100 ? -10.312 20.297 16.906 1 84.81 100 LYS A CA 1
ATOM 718 C C . LYS A 1 100 ? -10.852 21.25 15.844 1 84.81 100 LYS A C 1
ATOM 720 O O . LYS A 1 100 ? -11.336 22.328 16.156 1 84.81 100 LYS A O 1
ATOM 725 N N . ILE A 1 101 ? -10.688 20.797 14.648 1 88.31 101 ILE A N 1
ATOM 726 C CA . ILE A 1 101 ? -11.195 21.578 13.523 1 88.31 101 ILE A CA 1
ATOM 727 C C . ILE A 1 101 ? -12.586 21.078 13.141 1 88.31 101 ILE A C 1
ATOM 729 O O . ILE A 1 101 ? -12.773 19.906 12.805 1 88.31 101 ILE A O 1
ATOM 733 N N . ARG A 1 102 ? -13.547 21.984 13.18 1 82.88 102 ARG A N 1
ATOM 734 C CA . ARG A 1 102 ? -14.906 21.641 12.773 1 82.88 102 ARG A CA 1
ATOM 735 C C . ARG A 1 102 ? -14.938 21.203 11.305 1 82.88 102 ARG A C 1
ATOM 737 O O . ARG A 1 102 ? -14.453 21.922 10.43 1 82.88 102 ARG A O 1
ATOM 744 N N . GLY A 1 103 ? -15.492 19.984 11.031 1 81.06 103 GLY A N 1
ATOM 745 C CA . GLY A 1 103 ? -15.562 19.469 9.672 1 81.06 103 GLY A CA 1
ATOM 746 C C . GLY A 1 103 ? -14.266 18.859 9.195 1 81.06 103 GLY A C 1
ATOM 747 O O . GLY A 1 103 ? -14.203 18.281 8.109 1 81.06 103 GLY A O 1
ATOM 748 N N . GLY A 1 104 ? -13.172 19.031 9.906 1 87.56 104 GLY A N 1
ATOM 749 C CA . GLY A 1 104 ? -11.906 18.391 9.617 1 87.56 104 GLY A CA 1
ATOM 750 C C . GLY A 1 104 ? -10.969 19.266 8.797 1 87.56 104 GLY A C 1
ATOM 751 O O . GLY A 1 104 ? -11.375 20.312 8.297 1 87.56 104 GLY A O 1
ATOM 752 N N . ALA A 1 105 ? -9.734 18.844 8.695 1 89.62 105 ALA A N 1
ATOM 753 C CA . ALA A 1 105 ? -8.68 19.609 8.047 1 89.62 105 ALA A CA 1
ATOM 754 C C . ALA A 1 105 ? -8.969 19.812 6.559 1 89.62 105 ALA A C 1
ATOM 756 O O . ALA A 1 105 ? -8.695 20.875 5.996 1 89.62 105 ALA A O 1
ATOM 757 N N . VAL A 1 106 ? -9.516 18.828 5.902 1 88.75 106 VAL A N 1
ATOM 758 C CA . VAL A 1 106 ? -9.797 18.891 4.469 1 88.75 106 VAL A CA 1
ATOM 759 C C . VAL A 1 106 ? -10.836 19.969 4.188 1 88.75 106 VAL A C 1
ATOM 761 O O . VAL A 1 106 ? -10.688 20.75 3.238 1 88.75 106 VAL A O 1
ATOM 764 N N . ARG A 1 107 ? -11.844 19.984 4.969 1 89.56 107 ARG A N 1
ATOM 765 C CA . ARG A 1 107 ? -12.859 21.031 4.816 1 89.56 107 ARG A CA 1
ATOM 766 C C . ARG A 1 107 ? -12.266 22.406 5.043 1 89.56 107 ARG A C 1
ATOM 768 O O . ARG A 1 107 ? -12.547 23.344 4.285 1 89.56 107 ARG A O 1
ATOM 775 N N . LEU A 1 108 ? -11.508 22.547 6.152 1 93.25 108 LEU A N 1
ATOM 776 C CA . LEU A 1 108 ? -10.883 23.828 6.43 1 93.25 108 LEU A CA 1
ATOM 777 C C . LEU A 1 108 ? -10 24.266 5.266 1 93.25 108 LEU A C 1
ATOM 779 O O . LEU A 1 108 ? -10.039 25.438 4.855 1 93.25 108 LEU A O 1
ATOM 783 N N . LEU A 1 109 ? -9.258 23.359 4.645 1 95.19 109 LEU A N 1
ATOM 784 C CA . LEU A 1 109 ? -8.445 23.672 3.475 1 95.19 109 LEU A CA 1
ATOM 785 C C . LEU A 1 109 ? -9.305 24.203 2.334 1 95.19 109 LEU A C 1
ATOM 787 O O . LEU A 1 109 ? -8.961 25.203 1.697 1 95.19 109 LEU A O 1
ATOM 791 N N . ALA A 1 110 ? -10.391 23.516 2.121 1 93.56 110 ALA A N 1
ATOM 792 C CA . ALA A 1 110 ? -11.297 23.938 1.059 1 93.56 110 ALA A CA 1
ATOM 793 C C . ALA A 1 110 ? -11.844 25.344 1.323 1 93.56 110 ALA A C 1
ATOM 795 O O . ALA A 1 110 ? -11.914 26.156 0.412 1 93.56 110 ALA A O 1
ATOM 796 N N . GLU A 1 111 ? -12.203 25.609 2.539 1 94.75 111 GLU A N 1
ATOM 797 C CA . GLU A 1 111 ? -12.711 26.922 2.924 1 94.75 111 GLU A CA 1
ATOM 798 C C . GLU A 1 111 ? -11.656 28.016 2.715 1 94.75 111 GLU A C 1
ATOM 800 O O . GLU A 1 111 ? -11.984 29.172 2.447 1 94.75 111 GLU A O 1
ATOM 805 N N . LEU A 1 112 ? -10.438 27.641 2.871 1 96.12 112 LEU A N 1
ATOM 806 C CA . LEU A 1 112 ? -9.328 28.562 2.676 1 96.12 112 LEU A CA 1
ATOM 807 C C . LEU A 1 112 ? -8.977 28.688 1.196 1 96.12 112 LEU A C 1
ATOM 809 O O . LEU A 1 112 ? -8.078 29.453 0.828 1 96.12 112 LEU A O 1
ATOM 813 N N . GLY A 1 113 ? -9.633 27.891 0.345 1 96.38 113 GLY A N 1
ATOM 814 C CA . GLY A 1 113 ? -9.453 28 -1.094 1 96.38 113 GLY A CA 1
ATOM 815 C C . GLY A 1 113 ? -8.531 26.953 -1.67 1 96.38 113 GLY A C 1
ATOM 816 O O . GLY A 1 113 ? -8.133 27.031 -2.834 1 96.38 113 GLY A O 1
ATOM 817 N N . TYR A 1 114 ? -8.195 25.953 -0.922 1 96.94 114 TYR A N 1
ATOM 818 C CA . TYR A 1 114 ? -7.281 24.906 -1.357 1 96.94 114 TYR A CA 1
ATOM 819 C C . TYR A 1 114 ? -8 23.562 -1.454 1 96.94 114 TYR A C 1
ATOM 821 O O . TYR A 1 114 ? -8.305 22.953 -0.435 1 96.94 114 TYR A O 1
ATOM 829 N N . ILE A 1 115 ? -8.172 23.156 -2.682 1 95.06 115 ILE A N 1
ATOM 830 C CA . ILE A 1 115 ? -8.906 21.922 -2.924 1 95.06 115 ILE A CA 1
ATOM 831 C C . ILE A 1 115 ? -7.988 20.891 -3.58 1 95.06 115 ILE A C 1
ATOM 833 O O . ILE A 1 115 ? -7.422 21.141 -4.645 1 95.06 115 ILE A O 1
ATOM 837 N N . GLY A 1 116 ? -7.805 19.734 -2.932 1 93.19 116 GLY A N 1
ATOM 838 C CA . GLY A 1 116 ? -7.031 18.656 -3.518 1 93.19 116 GLY A CA 1
ATOM 839 C C . GLY A 1 116 ? -7.754 17.953 -4.648 1 93.19 116 GLY A C 1
ATOM 840 O O . GLY A 1 116 ? -8.945 17.641 -4.535 1 93.19 116 GLY A O 1
ATOM 841 N N . THR A 1 117 ? -7.043 17.672 -5.738 1 91.81 117 THR A N 1
ATOM 842 C CA . THR A 1 117 ? -7.672 16.969 -6.859 1 91.81 117 THR A CA 1
ATOM 843 C C . THR A 1 117 ? -6.918 15.68 -7.184 1 91.81 117 THR A C 1
ATOM 845 O O . THR A 1 117 ? -7.445 14.812 -7.879 1 91.81 117 THR A O 1
ATOM 848 N N . ARG A 1 118 ? -5.699 15.617 -6.676 1 90.62 118 ARG A N 1
ATOM 849 C CA . ARG A 1 118 ? -4.879 14.43 -6.906 1 90.62 118 ARG A CA 1
ATOM 850 C C . ARG A 1 118 ? -4.094 14.062 -5.652 1 90.62 118 ARG A C 1
ATOM 852 O O . ARG A 1 118 ? -3.631 14.938 -4.922 1 90.62 118 ARG A O 1
ATOM 859 N N . ALA A 1 119 ? -3.936 12.82 -5.5 1 91.38 119 ALA A N 1
ATOM 860 C CA . ALA A 1 119 ? -3.082 12.312 -4.43 1 91.38 119 ALA A CA 1
ATOM 861 C C . ALA A 1 119 ? -2.068 11.305 -4.965 1 91.38 119 ALA A C 1
ATOM 863 O O . ALA A 1 119 ? -2.396 10.477 -5.82 1 91.38 119 ALA A O 1
ATOM 864 N N . GLN A 1 120 ? -0.87 11.492 -4.578 1 90.94 120 GLN A N 1
ATOM 865 C CA . GLN A 1 120 ? 0.186 10.508 -4.809 1 90.94 120 GLN A CA 1
ATOM 866 C C . GLN A 1 120 ? 0.578 9.812 -3.514 1 90.94 120 GLN A C 1
ATOM 868 O O . GLN A 1 120 ? 0.912 10.461 -2.523 1 90.94 120 GLN A O 1
ATOM 873 N N . GLU A 1 121 ? 0.527 8.445 -3.545 1 91.44 121 GLU A N 1
ATOM 874 C CA . GLU A 1 121 ? 0.819 7.688 -2.332 1 91.44 121 GLU A CA 1
ATOM 875 C C . GLU A 1 121 ? 2.02 6.77 -2.529 1 91.44 121 GLU A C 1
ATOM 877 O O . GLU A 1 121 ? 2.121 6.082 -3.549 1 91.44 121 GLU A O 1
ATOM 882 N N . ASP A 1 122 ? 2.955 6.863 -1.616 1 91.69 122 ASP A N 1
ATOM 883 C CA . ASP A 1 122 ? 4.031 5.887 -1.48 1 91.69 122 ASP A CA 1
ATOM 884 C C . ASP A 1 122 ? 3.828 5.016 -0.245 1 91.69 122 ASP A C 1
ATOM 886 O O . ASP A 1 122 ? 3.619 5.527 0.856 1 91.69 122 ASP A O 1
ATOM 890 N N . VAL A 1 123 ? 3.873 3.674 -0.453 1 92.94 123 VAL A N 1
ATOM 891 C CA . VAL A 1 123 ? 3.68 2.729 0.642 1 92.94 123 VAL A CA 1
ATOM 892 C C . VAL A 1 123 ? 4.957 1.917 0.856 1 92.94 123 VAL A C 1
ATOM 894 O O . VAL A 1 123 ? 5.531 1.389 -0.099 1 92.94 123 VAL A O 1
ATOM 897 N N . ALA A 1 124 ? 5.441 1.885 2.062 1 93.62 124 ALA A N 1
ATOM 898 C CA . ALA A 1 124 ? 6.668 1.17 2.395 1 93.62 124 ALA A CA 1
ATOM 899 C C . ALA A 1 124 ? 6.543 0.457 3.736 1 93.62 124 ALA A C 1
ATOM 901 O O . ALA A 1 124 ? 5.648 0.764 4.527 1 93.62 124 ALA A O 1
ATOM 902 N N . ALA A 1 125 ? 7.391 -0.509 3.906 1 95.81 125 ALA A N 1
ATOM 903 C CA . ALA A 1 125 ? 7.547 -1.171 5.199 1 95.81 125 ALA A CA 1
ATOM 904 C C . ALA A 1 125 ? 8.891 -0.815 5.836 1 95.81 125 ALA A C 1
ATOM 906 O O . ALA A 1 125 ? 9.906 -0.735 5.152 1 95.81 125 ALA A O 1
ATOM 907 N N . ARG A 1 126 ? 8.883 -0.606 7.074 1 96.19 126 ARG A N 1
ATOM 908 C CA . ARG A 1 126 ? 10.117 -0.346 7.809 1 96.19 126 ARG A CA 1
ATOM 909 C C . ARG A 1 126 ? 9.961 -0.696 9.281 1 96.19 126 ARG A C 1
ATOM 911 O O . ARG A 1 126 ? 8.852 -0.947 9.758 1 96.19 126 ARG A O 1
ATOM 918 N N . MET A 1 127 ? 11.133 -0.748 9.969 1 96.88 127 MET A N 1
ATOM 919 C CA . MET A 1 127 ? 11.07 -0.822 11.422 1 96.88 127 MET A CA 1
ATOM 920 C C . MET A 1 127 ? 10.75 0.543 12.023 1 96.88 127 MET A C 1
ATOM 922 O O . MET A 1 127 ? 11.141 1.574 11.477 1 96.88 127 MET A O 1
ATOM 926 N N . PRO A 1 128 ? 10.031 0.557 13.148 1 97.19 128 PRO A N 1
ATOM 927 C CA . PRO A 1 128 ? 9.625 1.823 13.758 1 97.19 128 PRO A CA 1
ATOM 928 C C . PRO A 1 128 ? 10.766 2.516 14.5 1 97.19 128 PRO A C 1
ATOM 930 O O . PRO A 1 128 ? 11.719 1.858 14.93 1 97.19 128 PRO A O 1
ATOM 933 N N . SER A 1 129 ? 10.664 3.82 14.555 1 96.88 129 SER A N 1
ATOM 934 C CA . SER A 1 129 ? 11.492 4.547 15.516 1 96.88 129 SER A CA 1
ATOM 935 C C . SER A 1 129 ? 11.055 4.266 16.953 1 96.88 129 SER A C 1
ATOM 937 O O . SER A 1 129 ? 9.984 3.693 17.172 1 96.88 129 SER A O 1
ATOM 939 N N . GLU A 1 130 ? 11.867 4.703 17.938 1 96.75 130 GLU A N 1
ATOM 940 C CA . GLU A 1 130 ? 11.508 4.535 19.344 1 96.75 130 GLU A CA 1
ATOM 941 C C . GLU A 1 130 ? 10.227 5.285 19.672 1 96.75 130 GLU A C 1
ATOM 943 O O . GLU A 1 130 ? 9.367 4.762 20.391 1 96.75 130 GLU A O 1
ATOM 948 N N . ASN A 1 131 ? 10.094 6.539 19.203 1 96 131 ASN A N 1
ATOM 949 C CA . ASN A 1 131 ? 8.898 7.336 19.469 1 96 131 ASN A CA 1
ATOM 950 C C . ASN A 1 131 ? 7.648 6.684 18.875 1 96 131 ASN A C 1
ATOM 952 O O . ASN A 1 131 ? 6.594 6.66 19.5 1 96 131 ASN A O 1
ATOM 956 N N . GLU A 1 132 ? 7.723 6.156 17.703 1 97.31 132 GLU A N 1
ATOM 957 C CA . GLU A 1 132 ? 6.605 5.461 17.078 1 97.31 132 GLU A CA 1
ATOM 958 C C . GLU A 1 132 ? 6.211 4.215 17.859 1 97.31 132 GLU A C 1
ATOM 960 O O . GLU A 1 132 ? 5.023 3.93 18.016 1 97.31 132 GLU A O 1
ATOM 965 N N . ARG A 1 133 ? 7.211 3.455 18.312 1 97.69 133 ARG A N 1
ATOM 966 C CA . ARG A 1 133 ? 6.953 2.268 19.125 1 97.69 133 ARG A CA 1
ATOM 967 C C . ARG A 1 133 ? 6.141 2.619 20.359 1 97.69 133 ARG A C 1
ATOM 969 O O . ARG A 1 133 ? 5.176 1.928 20.688 1 97.69 133 ARG A O 1
ATOM 976 N N . ALA A 1 134 ? 6.586 3.652 20.969 1 97.06 134 ALA A N 1
ATOM 977 C CA . ALA A 1 134 ? 5.895 4.094 22.172 1 97.06 134 ALA A CA 1
ATOM 978 C C . ALA A 1 134 ? 4.48 4.57 21.859 1 97.06 134 ALA A C 1
ATOM 980 O O . ALA A 1 134 ? 3.52 4.172 22.516 1 97.06 134 ALA A O 1
ATOM 981 N N . SER A 1 135 ? 4.32 5.391 20.812 1 96.94 135 SER A N 1
ATOM 982 C CA . SER A 1 135 ? 3.045 6 20.453 1 96.94 135 SER A CA 1
ATOM 983 C C . SER A 1 135 ? 2.031 4.945 20.016 1 96.94 135 SER A C 1
ATOM 985 O O . SER A 1 135 ? 0.831 5.098 20.25 1 96.94 135 SER A O 1
ATOM 987 N N . LEU A 1 136 ? 2.527 3.826 19.422 1 96.88 136 LEU A N 1
ATOM 988 C CA . LEU A 1 136 ? 1.636 2.826 18.844 1 96.88 136 LEU A CA 1
ATOM 989 C C . LEU A 1 136 ? 1.627 1.555 19.672 1 96.88 136 LEU A C 1
ATOM 991 O O . LEU A 1 136 ? 0.999 0.562 19.297 1 96.88 136 LEU A O 1
ATOM 995 N N . SER A 1 137 ? 2.346 1.562 20.781 1 96.56 137 SER A N 1
ATOM 996 C CA . SER A 1 137 ? 2.443 0.417 21.688 1 96.56 137 SER A CA 1
ATOM 997 C C . SER A 1 137 ? 2.871 -0.839 20.938 1 96.56 137 SER A C 1
ATOM 999 O O . SER A 1 137 ? 2.23 -1.886 21.047 1 96.56 137 SER A O 1
ATOM 1001 N N . LEU A 1 138 ? 3.943 -0.703 20.219 1 96.88 138 LEU A N 1
ATOM 1002 C CA . LEU A 1 138 ? 4.426 -1.812 19.406 1 96.88 138 LEU A CA 1
ATOM 1003 C C . LEU A 1 138 ? 5.328 -2.73 20.219 1 96.88 138 LEU A C 1
ATOM 1005 O O . LEU A 1 138 ? 6.078 -2.266 21.078 1 96.88 138 LEU A O 1
ATOM 1009 N N . LYS A 1 139 ? 5.25 -4.035 19.859 1 94.62 139 LYS A N 1
ATOM 1010 C CA . LYS A 1 139 ? 6.254 -4.977 20.344 1 94.62 139 LYS A CA 1
ATOM 1011 C C . LYS A 1 139 ? 7.582 -4.797 19.625 1 94.62 139 LYS A C 1
ATOM 1013 O O . LYS A 1 139 ? 7.637 -4.156 18.562 1 94.62 139 LYS A O 1
ATOM 1018 N N . ALA A 1 140 ? 8.664 -5.359 20.172 1 90.88 140 ALA A N 1
ATOM 1019 C CA . ALA A 1 140 ? 10.031 -5.148 19.703 1 90.88 140 ALA A CA 1
ATOM 1020 C C . ALA A 1 140 ? 10.195 -5.637 18.266 1 90.88 140 ALA A C 1
ATOM 1022 O O . ALA A 1 140 ? 10.953 -5.055 17.484 1 90.88 140 ALA A O 1
ATOM 1023 N N . ASP A 1 141 ? 9.453 -6.602 17.844 1 91.81 141 ASP A N 1
ATOM 1024 C CA . ASP A 1 141 ? 9.703 -7.203 16.531 1 91.81 141 ASP A CA 1
AT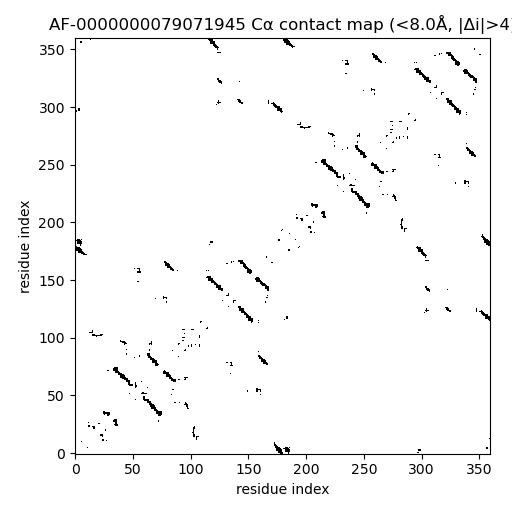OM 1025 C C . ASP A 1 141 ? 8.625 -6.812 15.531 1 91.81 141 ASP A C 1
ATOM 1027 O O . ASP A 1 141 ? 8.562 -7.359 14.43 1 91.81 141 ASP A O 1
ATOM 1031 N N . GLU A 1 142 ? 7.828 -5.887 15.914 1 96.06 142 GLU A N 1
ATOM 1032 C CA . GLU A 1 142 ? 6.754 -5.488 15.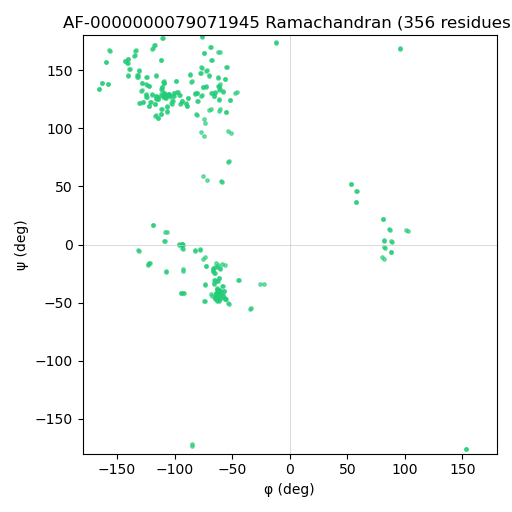016 1 96.06 142 GLU A CA 1
ATOM 1033 C C . GLU A 1 142 ? 7.203 -4.371 14.078 1 96.06 142 GLU A C 1
ATOM 1035 O O . GLU A 1 142 ? 7.625 -3.305 14.531 1 96.06 142 GLU A O 1
ATOM 1040 N N . PRO A 1 143 ? 7.164 -4.652 12.758 1 97.62 143 PRO A N 1
ATOM 1041 C CA . PRO A 1 143 ? 7.402 -3.566 11.805 1 97.62 143 PRO A CA 1
ATOM 1042 C C . PRO A 1 143 ? 6.199 -2.637 11.656 1 97.62 143 PRO A C 1
ATOM 1044 O O . PRO A 1 143 ? 5.18 -2.83 12.328 1 97.62 143 PRO A O 1
ATOM 1047 N N . VAL A 1 144 ? 6.371 -1.604 10.797 1 96.94 144 VAL A N 1
ATOM 1048 C CA . VAL A 1 144 ? 5.25 -0.707 10.539 1 96.94 144 VAL A CA 1
ATOM 1049 C C . VAL A 1 144 ? 5.074 -0.528 9.031 1 96.94 144 VAL A C 1
ATOM 1051 O O . VAL A 1 144 ? 6.031 -0.674 8.266 1 96.94 144 VAL A O 1
ATOM 1054 N N . LEU A 1 145 ? 3.857 -0.306 8.656 1 95.88 145 LEU A N 1
ATOM 1055 C CA . LEU A 1 145 ? 3.488 0.188 7.336 1 95.88 145 LEU A CA 1
ATOM 1056 C C . LEU A 1 145 ? 3.492 1.713 7.305 1 95.88 145 LEU A C 1
ATOM 1058 O O . LEU A 1 145 ? 2.904 2.355 8.18 1 95.88 145 LEU A O 1
ATOM 1062 N N . GLU A 1 146 ? 4.219 2.268 6.367 1 95.94 146 GLU A N 1
ATOM 1063 C CA . GLU A 1 146 ? 4.246 3.719 6.219 1 95.94 146 GLU A CA 1
ATOM 1064 C C . GLU A 1 146 ? 3.619 4.152 4.898 1 95.94 146 GLU A C 1
ATOM 1066 O O . GLU A 1 146 ? 3.982 3.643 3.836 1 95.94 146 GLU A O 1
ATOM 1071 N N . LEU A 1 147 ? 2.645 5.031 4.961 1 95.12 147 LEU A N 1
ATOM 1072 C CA . LEU A 1 147 ? 2.039 5.676 3.801 1 95.12 147 LEU A CA 1
ATOM 1073 C C . LEU A 1 147 ? 2.381 7.164 3.77 1 95.12 147 LEU A C 1
ATOM 1075 O O . LEU A 1 147 ? 2.098 7.891 4.723 1 95.12 147 LEU A O 1
ATOM 1079 N N . THR A 1 148 ? 3.094 7.562 2.744 1 95.38 148 THR A N 1
ATOM 1080 C CA . THR A 1 148 ? 3.287 8.984 2.463 1 95.38 148 THR A CA 1
ATOM 1081 C C . THR A 1 148 ? 2.371 9.438 1.331 1 95.38 148 THR A C 1
ATOM 1083 O O . THR A 1 148 ? 2.404 8.883 0.234 1 95.38 148 THR A O 1
ATOM 1086 N N . ARG A 1 149 ? 1.557 10.453 1.62 1 94.88 149 ARG A N 1
ATOM 1087 C CA . ARG A 1 149 ? 0.596 10.938 0.635 1 94.88 149 ARG A CA 1
ATOM 1088 C C . ARG A 1 149 ? 0.817 12.422 0.334 1 94.88 149 ARG A C 1
ATOM 1090 O O . ARG A 1 149 ? 0.764 13.258 1.238 1 94.88 149 ARG A O 1
ATOM 1097 N N . LEU A 1 150 ? 1.116 12.719 -0.896 1 96.44 150 LEU A N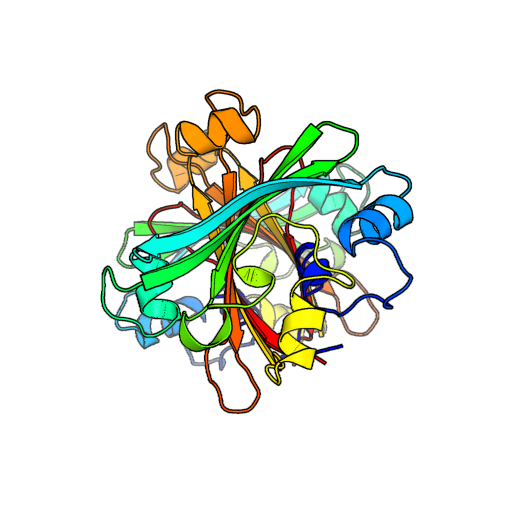 1
ATOM 1098 C CA . LEU A 1 150 ? 1.142 14.086 -1.407 1 96.44 150 LEU A CA 1
ATOM 1099 C C . LEU A 1 150 ? -0.195 14.453 -2.045 1 96.44 150 LEU A C 1
ATOM 1101 O O . LEU A 1 150 ? -0.684 13.742 -2.924 1 96.44 150 LEU A O 1
ATOM 1105 N N . THR A 1 151 ? -0.803 15.492 -1.588 1 95.62 151 THR A N 1
ATOM 1106 C CA . THR A 1 151 ? -2.037 16 -2.176 1 95.62 151 THR A CA 1
ATOM 1107 C C . THR A 1 151 ? -1.764 17.266 -2.996 1 95.62 151 THR A C 1
ATOM 1109 O O . THR A 1 151 ? -1.135 18.203 -2.51 1 95.62 151 THR A O 1
ATOM 1112 N N . LEU A 1 152 ? -2.238 17.203 -4.211 1 96.5 152 LEU A N 1
ATOM 1113 C CA . LEU A 1 152 ? -2.059 18.312 -5.145 1 96.5 152 LEU A CA 1
ATOM 1114 C C . LEU A 1 152 ? -3.402 18.922 -5.531 1 96.5 152 LEU A C 1
ATOM 1116 O O . LEU A 1 152 ? -4.406 18.219 -5.629 1 96.5 152 LEU A O 1
ATOM 1120 N N . ASP A 1 153 ? -3.406 20.219 -5.73 1 95.88 153 ASP A N 1
ATOM 1121 C CA . ASP A 1 153 ? -4.621 20.844 -6.238 1 95.88 153 ASP A CA 1
ATOM 1122 C C . ASP A 1 153 ? -4.688 20.766 -7.762 1 95.88 153 ASP A C 1
ATOM 1124 O O . ASP A 1 153 ? -3.893 20.062 -8.383 1 95.88 153 ASP A O 1
ATOM 1128 N N . ALA A 1 154 ? -5.66 21.438 -8.367 1 94.75 154 ALA A N 1
ATOM 1129 C CA . ALA A 1 154 ? -5.941 21.328 -9.797 1 94.75 154 ALA A CA 1
ATOM 1130 C C . ALA A 1 154 ? -4.785 21.875 -10.625 1 94.75 154 ALA A C 1
ATOM 1132 O O . ALA A 1 154 ? -4.602 21.484 -11.781 1 94.75 154 ALA A O 1
ATOM 1133 N N . ASP A 1 155 ? -3.986 22.766 -10.078 1 96.5 155 ASP A N 1
ATOM 1134 C CA . ASP A 1 155 ? -2.871 23.375 -10.781 1 96.5 155 ASP A CA 1
ATOM 1135 C C . ASP A 1 155 ? -1.571 22.609 -10.539 1 96.5 155 ASP A C 1
ATOM 1137 O O . ASP A 1 155 ? -0.502 23.047 -10.977 1 96.5 155 ASP A O 1
ATOM 1141 N N . GLY A 1 156 ? -1.646 21.594 -9.781 1 95.75 156 GLY A N 1
ATOM 1142 C CA . GLY A 1 156 ? -0.463 20.797 -9.492 1 95.75 156 GLY A CA 1
ATOM 1143 C C . GLY A 1 156 ? 0.339 21.328 -8.312 1 95.75 156 GLY A C 1
ATOM 1144 O O . GLY A 1 156 ? 1.479 20.922 -8.102 1 95.75 156 GLY A O 1
ATOM 1145 N N . ARG A 1 157 ? -0.246 22.219 -7.602 1 96.88 157 ARG A N 1
ATOM 1146 C CA . ARG A 1 157 ? 0.411 22.75 -6.414 1 96.88 157 ARG A CA 1
ATOM 1147 C C . ARG A 1 157 ? 0.264 21.812 -5.23 1 96.88 157 ARG A C 1
ATOM 1149 O O . ARG A 1 157 ? -0.846 21.391 -4.898 1 96.88 157 ARG A O 1
ATOM 1156 N N . PRO A 1 158 ? 1.428 21.516 -4.559 1 98.38 158 PRO A N 1
ATOM 1157 C CA . PRO A 1 158 ? 1.31 20.734 -3.328 1 98.38 158 PRO A CA 1
ATOM 1158 C C . PRO A 1 158 ? 0.616 21.5 -2.205 1 98.38 158 PRO A C 1
ATOM 1160 O O . PRO A 1 158 ? 1.014 22.625 -1.885 1 98.38 158 PRO A O 1
ATOM 1163 N N . ILE A 1 159 ? -0.354 20.922 -1.572 1 97.94 159 ILE A N 1
ATOM 1164 C CA . ILE A 1 159 ? -1.056 21.672 -0.542 1 97.94 159 ILE A CA 1
ATOM 1165 C C . ILE A 1 159 ? -0.968 20.938 0.792 1 97.94 159 ILE A C 1
ATOM 1167 O O . ILE A 1 159 ? -1.233 21.516 1.847 1 97.94 159 ILE A O 1
ATOM 1171 N N . GLN A 1 160 ? -0.597 19.672 0.74 1 97.69 160 GLN A N 1
ATOM 1172 C CA . GLN A 1 160 ? -0.604 18.844 1.941 1 97.69 160 GLN A CA 1
ATOM 1173 C C . GLN A 1 160 ? 0.236 17.594 1.747 1 97.69 160 GLN A C 1
ATOM 1175 O O . GLN A 1 160 ? 0.231 17 0.667 1 97.69 160 GLN A O 1
ATOM 1180 N N . VAL A 1 161 ? 0.993 17.234 2.787 1 97.81 161 VAL A N 1
ATOM 1181 C CA . VAL A 1 161 ? 1.649 15.93 2.852 1 97.81 161 VAL A CA 1
ATOM 1182 C C . VAL A 1 161 ? 1.246 15.211 4.137 1 97.81 161 VAL A C 1
ATOM 1184 O O . VAL A 1 161 ? 1.265 15.797 5.219 1 97.81 161 VAL A O 1
ATOM 1187 N N . ASP A 1 162 ? 0.811 13.984 3.996 1 96.62 162 ASP A N 1
ATOM 1188 C CA . ASP A 1 162 ? 0.522 13.125 5.141 1 96.62 162 ASP A CA 1
ATOM 1189 C C . ASP A 1 162 ? 1.524 11.977 5.234 1 96.62 162 ASP A C 1
ATOM 1191 O O . ASP A 1 162 ? 1.808 11.312 4.238 1 96.62 162 ASP A O 1
ATOM 1195 N N . VAL A 1 163 ? 2.111 11.789 6.391 1 97 163 VAL A N 1
ATOM 1196 C CA . VAL A 1 163 ? 2.896 10.602 6.715 1 97 163 VAL A CA 1
ATOM 1197 C C . VAL A 1 163 ? 2.174 9.781 7.777 1 97 163 VAL A C 1
ATOM 1199 O O . VAL A 1 163 ? 2.041 10.219 8.922 1 97 163 VAL A O 1
ATOM 1202 N N . MET A 1 164 ? 1.714 8.594 7.383 1 95.75 164 MET A N 1
ATOM 1203 C CA . MET A 1 164 ? 0.921 7.723 8.242 1 95.75 164 MET A CA 1
ATOM 1204 C C . MET A 1 164 ? 1.681 6.438 8.562 1 95.75 164 MET A C 1
ATOM 1206 O O . MET A 1 164 ? 2.178 5.766 7.652 1 95.75 164 MET A O 1
ATOM 1210 N N . VAL A 1 165 ? 1.782 6.172 9.812 1 96.56 165 VAL A N 1
ATOM 1211 C CA . VAL A 1 165 ? 2.473 4.98 10.297 1 96.56 165 VAL A CA 1
ATOM 1212 C C . VAL A 1 165 ? 1.479 4.059 11.008 1 96.56 165 VAL A C 1
ATOM 1214 O O . VAL A 1 165 ? 0.756 4.488 11.906 1 96.56 165 VAL A O 1
ATOM 1217 N N . MET A 1 166 ? 1.425 2.785 10.57 1 95.75 166 MET A N 1
ATOM 1218 C CA . MET A 1 166 ? 0.425 1.839 11.055 1 95.75 166 MET A CA 1
ATOM 1219 C C . MET A 1 166 ? 1.084 0.551 11.539 1 95.75 166 MET A C 1
ATOM 1221 O O . MET A 1 166 ? 2.023 0.057 10.906 1 95.75 166 MET A O 1
ATOM 1225 N N . PRO A 1 167 ? 0.593 -0.002 12.672 1 94.19 167 PRO A N 1
ATOM 1226 C CA . PRO A 1 167 ? 1.086 -1.308 13.117 1 94.19 167 PRO A CA 1
ATOM 1227 C C . PRO A 1 167 ? 0.664 -2.445 12.188 1 94.19 167 PRO A C 1
ATOM 1229 O O . PRO A 1 167 ? -0.271 -2.287 11.398 1 94.19 167 PRO A O 1
ATOM 1232 N N . PRO A 1 168 ? 1.425 -3.555 12.266 1 88.56 168 PRO A N 1
ATOM 1233 C CA . PRO A 1 168 ? 1.119 -4.691 11.391 1 88.56 168 PRO A CA 1
ATOM 1234 C C . PRO A 1 168 ? -0.067 -5.516 11.883 1 88.56 168 PRO A C 1
ATOM 1236 O O . PRO A 1 168 ? -0.516 -6.434 11.195 1 88.56 168 PRO A O 1
ATOM 1239 N N . ARG A 1 169 ? -0.648 -5.305 12.938 1 81.75 169 ARG A N 1
ATOM 1240 C CA . ARG A 1 169 ? -1.704 -6.062 13.602 1 81.75 169 ARG A CA 1
ATOM 1241 C C . ARG A 1 169 ? -2.936 -6.18 12.711 1 81.75 169 ARG A C 1
ATOM 1243 O O . ARG A 1 169 ? -4.047 -5.863 13.133 1 81.75 169 ARG A O 1
ATOM 1250 N N . GLY A 1 170 ? -2.727 -6.668 11.523 1 78.56 170 GLY A N 1
ATOM 1251 C CA . GLY A 1 170 ? -3.855 -6.867 10.633 1 78.56 170 GLY A CA 1
ATOM 1252 C C . GLY A 1 170 ? -4.172 -5.645 9.789 1 78.56 170 GLY A C 1
ATOM 1253 O O . GLY A 1 170 ? -5.129 -5.652 9.008 1 78.56 170 GLY A O 1
ATOM 1254 N N . GLN A 1 171 ? -3.418 -4.645 9.922 1 85.56 171 GLN A N 1
ATOM 1255 C CA . GLN A 1 171 ? -3.615 -3.441 9.117 1 85.56 171 GLN A CA 1
ATOM 1256 C C . GLN A 1 171 ? -3.113 -3.639 7.691 1 85.56 171 GLN A C 1
ATOM 1258 O O . GLN A 1 171 ? -2.041 -4.207 7.477 1 85.56 171 GLN A O 1
ATOM 1263 N N . LYS A 1 172 ? -3.949 -3.326 6.84 1 89.81 172 LYS A N 1
ATOM 1264 C CA . LYS A 1 172 ? -3.594 -3.342 5.422 1 89.81 172 LYS A CA 1
ATOM 1265 C C . LYS A 1 172 ? -4.199 -2.148 4.688 1 89.81 172 LYS A C 1
ATOM 1267 O O . LYS A 1 172 ? -5.199 -1.582 5.137 1 89.81 172 LYS A O 1
ATOM 1272 N N . LEU A 1 173 ? -3.506 -1.734 3.645 1 89.94 173 LEU A N 1
ATOM 1273 C CA . LEU A 1 173 ? -4.059 -0.765 2.707 1 89.94 173 LEU A CA 1
ATOM 1274 C C . LEU A 1 173 ? -4.672 -1.466 1.498 1 89.94 173 LEU A C 1
ATOM 1276 O O . LEU A 1 173 ? -4.055 -2.361 0.917 1 89.94 173 LEU A O 1
ATOM 1280 N N . ARG A 1 174 ? -5.902 -1.099 1.21 1 88.88 174 ARG A N 1
ATOM 1281 C CA . ARG A 1 174 ? -6.59 -1.718 0.081 1 88.88 174 ARG A CA 1
ATOM 1282 C C . ARG A 1 174 ? -6.75 -0.731 -1.071 1 88.88 174 ARG A C 1
ATOM 1284 O O . ARG A 1 174 ? -7.145 0.417 -0.861 1 88.88 174 ARG A O 1
ATOM 1291 N N . TYR A 1 175 ? -6.367 -1.18 -2.244 1 87.62 175 TYR A N 1
ATOM 1292 C CA . TYR A 1 175 ? -6.5 -0.399 -3.471 1 87.62 175 TYR A CA 1
ATOM 1293 C C . TYR A 1 175 ? -7.297 -1.166 -4.52 1 87.62 175 TYR A C 1
ATOM 1295 O O . TYR A 1 175 ? -7.125 -2.377 -4.676 1 87.62 175 TYR A O 1
ATOM 1303 N N . GLU A 1 176 ? -8.188 -0.506 -5.207 1 86.69 176 GLU A N 1
ATOM 1304 C CA . GLU A 1 176 ? -8.922 -1.049 -6.348 1 86.69 176 GLU A CA 1
ATOM 1305 C C . GLU A 1 176 ? -8.469 -0.397 -7.652 1 86.69 176 GLU A C 1
ATOM 1307 O O . GLU A 1 176 ? -8.43 0.831 -7.762 1 86.69 176 GLU A O 1
ATOM 1312 N N . ILE A 1 177 ? -8.109 -1.253 -8.617 1 85.19 177 ILE A N 1
ATOM 1313 C CA . ILE A 1 177 ? -7.539 -0.772 -9.875 1 85.19 177 ILE A CA 1
ATOM 1314 C C . ILE A 1 177 ? -8.367 -1.286 -11.047 1 85.19 177 ILE A C 1
ATOM 1316 O O . ILE A 1 177 ? -8.664 -2.48 -11.133 1 85.19 177 ILE A O 1
ATOM 1320 N N . ARG A 1 178 ? -8.812 -0.415 -11.906 1 85.12 178 ARG A N 1
ATOM 1321 C CA . ARG A 1 178 ? -9.367 -0.822 -13.195 1 85.12 178 ARG A CA 1
ATOM 1322 C C . ARG A 1 178 ? -8.258 -1.079 -14.211 1 85.12 178 ARG A C 1
ATOM 1324 O O . ARG A 1 178 ? -7.34 -0.271 -14.352 1 85.12 178 ARG A O 1
ATOM 1331 N N . ILE A 1 179 ? -8.438 -2.244 -14.797 1 80.81 179 ILE A N 1
ATOM 1332 C CA . ILE A 1 179 ? -7.434 -2.625 -15.781 1 80.81 179 ILE A CA 1
ATOM 1333 C C . ILE A 1 179 ? -7.938 -2.291 -17.188 1 80.81 179 ILE A C 1
ATOM 1335 O O . ILE A 1 179 ? -9.039 -2.688 -17.562 1 80.81 179 ILE A O 1
ATOM 1339 N N . GLY A 1 180 ? -7.129 -1.598 -18.109 1 70.44 180 GLY A N 1
ATOM 1340 C CA . GLY A 1 180 ? -7.508 -1.275 -19.469 1 70.44 180 GLY A CA 1
ATOM 1341 C C . GLY A 1 180 ? -8.328 -0.005 -19.578 1 70.44 180 GLY A C 1
ATOM 1342 O O . GLY A 1 180 ? -8.875 0.475 -18.594 1 70.44 180 GLY A O 1
ATOM 1343 N N . MET B 1 1 ? -15.547 10.305 -5.66 1 25.02 1 MET B N 1
ATOM 1344 C CA . MET B 1 1 ? -14.844 9.023 -5.625 1 25.02 1 MET B CA 1
ATOM 1345 C C . MET B 1 1 ? -13.688 9.008 -6.617 1 25.02 1 MET B C 1
ATOM 1347 O O . MET B 1 1 ? -13.906 9.117 -7.828 1 25.02 1 MET B O 1
ATOM 1351 N N . GLY B 1 2 ? -12.539 9.602 -6.266 1 30.56 2 GLY B N 1
ATOM 1352 C CA . GLY B 1 2 ? -11.516 9.969 -7.238 1 30.56 2 GLY B CA 1
ATOM 1353 C C . GLY B 1 2 ? -10.836 8.766 -7.871 1 30.56 2 GLY B C 1
ATOM 1354 O O . GLY B 1 2 ? -10.742 7.707 -7.25 1 30.56 2 GLY B O 1
ATOM 1355 N N . GLU B 1 3 ? -10.953 8.547 -9.164 1 33.31 3 GLU B N 1
ATOM 1356 C CA . GLU B 1 3 ? -10.328 7.574 -10.055 1 33.31 3 GLU B CA 1
ATOM 1357 C C . GLU B 1 3 ? -8.805 7.621 -9.938 1 33.31 3 GLU B C 1
ATOM 1359 O O . GLU B 1 3 ? -8.195 8.68 -10.133 1 33.31 3 GLU B O 1
ATOM 1364 N N . GLY B 1 4 ? -8.211 7.172 -8.844 1 34.12 4 GLY B N 1
ATOM 1365 C CA . GLY B 1 4 ? -6.758 7.254 -8.75 1 34.12 4 GLY B CA 1
ATOM 1366 C C . GLY B 1 4 ? -6.043 6.242 -9.625 1 34.12 4 GLY B C 1
ATOM 1367 O O . GLY B 1 4 ? -6.605 5.195 -9.961 1 34.12 4 GLY B O 1
ATOM 1368 N N . GLU B 1 5 ? -5.504 6.715 -10.719 1 40.78 5 GLU B N 1
ATOM 1369 C CA . GLU B 1 5 ? -4.535 5.914 -11.461 1 40.78 5 GLU B CA 1
ATOM 1370 C C . GLU B 1 5 ? -3.434 5.391 -10.539 1 40.78 5 GLU B C 1
ATOM 1372 O O . GLU B 1 5 ? -2.846 6.156 -9.773 1 40.78 5 GLU B O 1
ATOM 1377 N N . VAL B 1 6 ? -3.613 4.191 -10.094 1 43.34 6 VAL B N 1
ATOM 1378 C CA . VAL B 1 6 ? -2.562 3.609 -9.266 1 43.34 6 VAL B CA 1
ATOM 1379 C C . VAL B 1 6 ? -1.399 3.156 -10.148 1 43.34 6 VAL B C 1
ATOM 1381 O O . VAL B 1 6 ? -1.592 2.391 -11.094 1 43.34 6 VAL B O 1
ATOM 1384 N N . ILE B 1 7 ? -0.325 3.898 -10.336 1 41.56 7 ILE B N 1
ATOM 1385 C CA . ILE B 1 7 ? 0.929 3.396 -10.883 1 41.56 7 ILE B CA 1
ATOM 1386 C C . ILE B 1 7 ? 1.666 2.58 -9.828 1 41.56 7 ILE B C 1
ATOM 1388 O O . ILE B 1 7 ? 2.143 3.129 -8.828 1 41.56 7 ILE B O 1
ATOM 1392 N N . SER B 1 8 ? 1.053 1.632 -9.406 1 42.66 8 SER B N 1
ATOM 1393 C CA . SER B 1 8 ? 1.89 0.793 -8.555 1 42.66 8 SER B CA 1
ATOM 1394 C C . SER B 1 8 ? 3.084 0.241 -9.32 1 42.66 8 SER B C 1
ATOM 1396 O O . SER B 1 8 ? 2.996 -0 -10.523 1 42.66 8 SER B O 1
ATOM 1398 N N . ALA B 1 9 ? 4.23 0.55 -8.992 1 43.47 9 ALA B N 1
ATOM 1399 C CA . ALA B 1 9 ? 5.32 -0.217 -9.586 1 43.47 9 ALA B CA 1
ATOM 1400 C C . ALA B 1 9 ? 4.855 -1.613 -9.984 1 43.47 9 ALA B C 1
ATOM 1402 O O . ALA B 1 9 ? 5.344 -2.178 -10.969 1 43.47 9 ALA B O 1
ATOM 1403 N N . SER B 1 10 ? 3.971 -2.152 -9.227 1 44.5 10 SER B N 1
ATOM 1404 C CA . SER B 1 10 ? 3.568 -3.512 -9.57 1 44.5 10 SER B CA 1
ATOM 1405 C C . SER B 1 10 ? 2.678 -3.529 -10.812 1 44.5 10 SER B C 1
ATOM 1407 O O . SER B 1 10 ? 2.221 -4.59 -11.242 1 44.5 10 SER B O 1
ATOM 1409 N N . THR B 1 11 ? 2.283 -2.309 -11.164 1 46.16 11 THR B N 1
ATOM 1410 C CA . THR B 1 11 ? 1.399 -2.266 -12.32 1 46.16 11 THR B CA 1
ATOM 1411 C C . THR B 1 11 ? 2.094 -2.846 -13.547 1 46.16 11 THR B C 1
ATOM 1413 O O . THR B 1 11 ? 1.432 -3.277 -14.5 1 46.16 11 THR B O 1
ATOM 1416 N N . HIS B 1 12 ? 3.303 -2.795 -13.359 1 45.41 12 HIS B N 1
ATOM 1417 C CA . HIS B 1 12 ? 4.027 -3.238 -14.547 1 45.41 12 HIS B CA 1
ATOM 1418 C C . HIS B 1 12 ? 3.592 -4.637 -14.969 1 45.41 12 HIS B C 1
ATOM 1420 O O . HIS B 1 12 ? 3.854 -5.059 -16.094 1 45.41 12 HIS B O 1
ATOM 1426 N N . TYR B 1 13 ? 3 -5.242 -14.055 1 49.19 13 TYR B N 1
ATOM 1427 C CA . TYR B 1 13 ? 2.662 -6.617 -14.398 1 49.19 13 TYR B CA 1
ATOM 1428 C C . TYR B 1 13 ? 1.261 -6.703 -14.992 1 49.19 13 TYR B C 1
ATOM 1430 O O . TYR B 1 13 ? 0.805 -7.785 -15.367 1 49.19 13 TYR B O 1
ATOM 1438 N N . LEU B 1 14 ? 0.607 -5.605 -15.023 1 47.25 14 LEU B N 1
ATOM 1439 C CA . LEU B 1 14 ? -0.799 -5.738 -15.391 1 47.25 14 LEU B CA 1
ATOM 1440 C C . LEU B 1 14 ? -0.992 -5.562 -16.891 1 47.25 14 LEU B C 1
ATOM 1442 O O . LEU B 1 14 ? -2.004 -5.996 -17.453 1 47.25 14 LEU B O 1
ATOM 1446 N N . ALA B 1 15 ? -0.031 -4.875 -17.547 1 47.75 15 ALA B N 1
ATOM 1447 C CA . ALA B 1 15 ? -0.288 -4.664 -18.969 1 47.75 15 ALA B CA 1
ATOM 1448 C C . ALA B 1 15 ? 0.587 -5.574 -19.812 1 47.75 15 ALA B C 1
ATOM 1450 O O . ALA B 1 15 ? 1.76 -5.793 -19.5 1 47.75 15 ALA B O 1
ATOM 1451 N N . PRO B 1 16 ? -0.193 -6.328 -20.828 1 44.88 16 PRO B N 1
ATOM 1452 C CA . PRO B 1 16 ? 0.583 -7.152 -21.766 1 44.88 16 PRO B CA 1
ATOM 1453 C C . PRO B 1 16 ? 1.649 -6.352 -22.5 1 44.88 16 PRO B C 1
ATOM 1455 O O . PRO B 1 16 ? 1.434 -5.18 -22.828 1 44.88 16 PRO B O 1
ATOM 1458 N N . THR B 1 17 ? 2.926 -6.645 -22.25 1 48.97 17 THR B N 1
ATOM 1459 C CA . THR B 1 17 ? 3.959 -6.043 -23.094 1 48.97 17 THR B CA 1
ATOM 1460 C C . THR B 1 17 ? 3.928 -6.637 -24.5 1 48.97 17 THR B C 1
ATOM 1462 O O . THR B 1 17 ? 3.391 -7.727 -24.703 1 48.97 17 THR B O 1
ATOM 1465 N N . GLU B 1 18 ? 4.199 -5.891 -25.531 1 48.72 18 GLU B N 1
ATOM 1466 C CA . GLU B 1 18 ? 4.281 -6.379 -26.906 1 48.72 18 GLU B CA 1
ATOM 1467 C C . GLU B 1 18 ? 5.098 -7.664 -26.984 1 48.72 18 GLU B C 1
ATOM 1469 O O . GLU B 1 18 ? 6.039 -7.855 -26.219 1 48.72 18 GLU B O 1
ATOM 1474 N N . ALA B 1 19 ? 4.496 -8.727 -27.719 1 48.09 19 ALA B N 1
ATOM 1475 C CA . ALA B 1 19 ? 5.039 -10.062 -27.922 1 48.09 19 ALA B CA 1
ATOM 1476 C C . ALA B 1 19 ? 6.562 -10.031 -28.031 1 48.09 19 ALA B C 1
ATOM 1478 O O . ALA B 1 19 ? 7.246 -10.914 -27.5 1 48.09 19 ALA B O 1
ATOM 1479 N N . ASP B 1 20 ? 7.105 -9.234 -28.953 1 48.91 20 ASP B N 1
ATOM 1480 C CA . ASP B 1 20 ? 8.539 -9.227 -29.234 1 48.91 20 ASP B CA 1
ATOM 1481 C C . ASP B 1 20 ? 9.312 -8.555 -28.109 1 48.91 20 ASP B C 1
ATOM 1483 O O . ASP B 1 20 ? 10.547 -8.523 -28.125 1 48.91 20 ASP B O 1
ATOM 1487 N N . ALA B 1 21 ? 8.664 -7.859 -27.391 1 51.81 21 ALA B N 1
ATOM 1488 C CA . ALA B 1 21 ? 9.438 -7.176 -26.359 1 51.81 21 ALA B CA 1
ATOM 1489 C C . ALA B 1 21 ? 9.727 -8.102 -25.188 1 51.81 21 ALA B C 1
ATOM 1491 O O . ALA B 1 21 ? 8.945 -9.008 -24.891 1 51.81 21 ALA B O 1
ATOM 1492 N N . GLY B 1 22 ? 10.961 -8.508 -24.953 1 57.62 22 GLY B N 1
ATOM 1493 C CA . GLY B 1 22 ? 11.43 -9.164 -23.75 1 57.62 22 GLY B CA 1
ATOM 1494 C C . GLY B 1 22 ? 10.43 -9.117 -22.609 1 57.62 22 GLY B C 1
ATOM 1495 O O . GLY B 1 22 ? 9.289 -8.688 -22.797 1 57.62 22 GLY B O 1
ATOM 1496 N N . ASP B 1 23 ? 10.617 -9.75 -21.469 1 73.81 23 ASP B N 1
ATOM 1497 C CA . ASP B 1 23 ? 9.727 -9.773 -20.312 1 73.81 23 ASP B CA 1
ATOM 1498 C C . ASP B 1 23 ? 9.516 -8.375 -19.734 1 73.81 23 ASP B C 1
ATOM 1500 O O . ASP B 1 23 ? 10.406 -7.527 -19.812 1 73.81 23 ASP B O 1
ATOM 1504 N N . ALA B 1 24 ? 8.234 -8.094 -19.422 1 76.06 24 ALA B N 1
ATOM 1505 C CA . ALA B 1 24 ? 7.781 -6.801 -18.922 1 76.06 24 ALA B CA 1
ATOM 1506 C C . ALA B 1 24 ? 8.734 -6.262 -17.859 1 76.06 24 ALA B C 1
ATOM 1508 O O . ALA B 1 24 ? 9 -5.059 -17.812 1 76.06 24 ALA B O 1
ATOM 1509 N N . TRP B 1 25 ? 9.344 -7.059 -17.156 1 84.19 25 TRP B N 1
ATOM 1510 C CA . TRP B 1 25 ? 10.266 -6.652 -16.094 1 84.19 25 TRP B CA 1
ATOM 1511 C C . TRP B 1 25 ? 11.57 -6.117 -16.672 1 84.19 25 TRP B C 1
ATOM 1513 O O . TRP B 1 25 ? 12.062 -5.07 -16.25 1 84.19 25 TRP B O 1
ATOM 1523 N N . SER B 1 26 ? 12.039 -6.871 -17.531 1 84.38 26 SER B N 1
ATOM 1524 C CA . SER B 1 26 ? 13.273 -6.438 -18.172 1 84.38 26 SER B CA 1
ATOM 1525 C C . SER B 1 26 ? 13.102 -5.078 -18.844 1 84.38 26 SER B C 1
ATOM 1527 O O . SER B 1 26 ? 13.977 -4.215 -18.75 1 84.38 26 SER B O 1
ATOM 1529 N N . ALA B 1 27 ? 12.031 -4.945 -19.5 1 81.88 27 ALA B N 1
ATOM 1530 C CA . ALA B 1 27 ? 11.742 -3.682 -20.172 1 81.88 27 ALA B CA 1
ATOM 1531 C C . ALA B 1 27 ? 11.586 -2.547 -19.172 1 81.88 27 ALA B C 1
ATOM 1533 O O . ALA B 1 27 ? 12.094 -1.443 -19.391 1 81.88 27 ALA B O 1
ATOM 1534 N N . GLU B 1 28 ? 10.938 -2.795 -18.109 1 80.12 28 GLU B N 1
ATOM 1535 C CA . GLU B 1 28 ? 10.734 -1.802 -17.062 1 80.12 28 GLU B CA 1
ATOM 1536 C C . GLU B 1 28 ? 12.062 -1.376 -16.438 1 80.12 28 GLU B C 1
ATOM 1538 O O . GLU B 1 28 ? 12.328 -0.182 -16.281 1 80.12 28 GLU B O 1
ATOM 1543 N N . ALA B 1 29 ? 12.844 -2.307 -16.094 1 84.25 29 ALA B N 1
ATOM 1544 C CA . ALA B 1 29 ? 14.148 -2.01 -15.492 1 84.25 29 ALA B CA 1
ATOM 1545 C C . ALA B 1 29 ? 15.016 -1.215 -16.469 1 84.25 29 ALA B C 1
ATOM 1547 O O . ALA B 1 29 ? 15.672 -0.25 -16.062 1 84.25 29 ALA B O 1
ATOM 1548 N N . ALA B 1 30 ? 14.938 -1.585 -17.719 1 85.31 30 ALA B N 1
ATOM 1549 C CA . ALA B 1 30 ? 15.75 -0.927 -18.734 1 85.31 30 ALA B CA 1
ATOM 1550 C C . ALA B 1 30 ? 15.344 0.535 -18.906 1 85.31 30 ALA B C 1
ATOM 1552 O O . ALA B 1 30 ? 16.188 1.393 -19.172 1 85.31 30 ALA B O 1
ATOM 1553 N N . SER B 1 31 ? 14.078 0.75 -18.719 1 83.5 31 SER B N 1
ATOM 1554 C CA . SER B 1 31 ? 13.555 2.1 -18.922 1 83.5 31 SER B CA 1
ATOM 1555 C C . SER B 1 31 ? 14.164 3.078 -17.922 1 83.5 31 SER B C 1
ATOM 1557 O O . SER B 1 31 ? 14.18 4.285 -18.156 1 83.5 31 SER B O 1
ATOM 1559 N N . VAL B 1 32 ? 14.758 2.52 -16.875 1 82.06 32 VAL B N 1
ATOM 1560 C CA . VAL B 1 32 ? 15.398 3.385 -15.883 1 82.06 32 VAL B CA 1
ATOM 1561 C C . VAL B 1 32 ? 16.891 3.076 -15.805 1 82.06 32 VAL B C 1
ATOM 1563 O O . VAL B 1 32 ? 17.531 3.326 -14.781 1 82.06 32 VAL B O 1
ATOM 1566 N N . GLY B 1 33 ? 17.391 2.422 -16.781 1 89 33 GLY B N 1
ATOM 1567 C CA . GLY B 1 33 ? 18.828 2.215 -16.922 1 89 33 GLY B CA 1
ATOM 1568 C C . GLY B 1 33 ? 19.359 1.077 -16.078 1 89 33 GLY B C 1
ATOM 1569 O O . GLY B 1 33 ? 20.547 1.055 -15.734 1 89 33 GLY B O 1
ATOM 1570 N N . ARG B 1 34 ? 18.531 0.173 -15.688 1 91.12 34 ARG B N 1
ATOM 1571 C CA . ARG B 1 34 ? 18.938 -0.95 -14.852 1 91.12 34 ARG B CA 1
ATOM 1572 C C . ARG B 1 34 ? 18.688 -2.279 -15.555 1 91.12 34 ARG B C 1
ATOM 1574 O O . ARG B 1 34 ? 18.156 -2.307 -16.672 1 91.12 34 ARG B O 1
ATOM 1581 N N . ARG B 1 35 ? 19.234 -3.314 -14.992 1 93.31 35 ARG B N 1
ATOM 1582 C CA . ARG B 1 35 ? 19.062 -4.645 -15.57 1 93.31 35 ARG B CA 1
ATOM 1583 C C . ARG B 1 35 ? 18.094 -5.48 -14.734 1 93.31 35 ARG B C 1
ATOM 1585 O O . ARG B 1 35 ? 18.359 -5.766 -13.562 1 93.31 35 ARG B O 1
ATOM 1592 N N . GLY B 1 36 ? 17 -5.789 -15.328 1 90.38 36 GLY B N 1
ATOM 1593 C CA . GLY B 1 36 ? 16.016 -6.652 -14.695 1 90.38 36 GLY B CA 1
ATOM 1594 C C . GLY B 1 36 ? 16.047 -8.078 -15.203 1 90.38 36 GLY B C 1
ATOM 1595 O O . GLY B 1 36 ? 16.031 -8.312 -16.406 1 90.38 36 GLY B O 1
ATOM 1596 N N . THR B 1 37 ? 16.141 -9.078 -14.289 1 91.19 37 THR B N 1
ATOM 1597 C CA . THR B 1 37 ? 16.047 -10.492 -14.609 1 91.19 37 THR B CA 1
ATOM 1598 C C . THR B 1 37 ? 15.133 -11.211 -13.633 1 91.19 37 THR B C 1
ATOM 1600 O O . THR B 1 37 ? 14.664 -10.617 -12.656 1 91.19 37 THR B O 1
ATOM 1603 N N . GLN B 1 38 ? 14.781 -12.43 -14.023 1 91.81 38 GLN B N 1
ATOM 1604 C CA . GLN B 1 38 ? 13.953 -13.242 -13.133 1 91.81 38 GLN B CA 1
ATOM 1605 C C . GLN B 1 38 ? 14.383 -14.703 -13.148 1 91.81 38 GLN B C 1
ATOM 1607 O O . GLN B 1 38 ? 15.062 -15.141 -14.078 1 91.81 38 GLN B O 1
ATOM 1612 N N . LYS B 1 39 ? 14.086 -15.398 -12.133 1 92.5 39 LYS B N 1
ATOM 1613 C CA . LYS B 1 39 ? 14.258 -16.844 -12.008 1 92.5 39 LYS B CA 1
ATOM 1614 C C . LYS B 1 39 ? 12.961 -17.516 -11.57 1 92.5 39 LYS B C 1
ATOM 1616 O O . LYS B 1 39 ? 12.375 -17.141 -10.555 1 92.5 39 LYS B O 1
ATOM 1621 N N . ILE B 1 40 ? 12.508 -18.469 -12.391 1 93.94 40 ILE B N 1
ATOM 1622 C CA . ILE B 1 40 ? 11.367 -19.297 -11.984 1 93.94 40 ILE B CA 1
ATOM 1623 C C . ILE B 1 40 ? 11.844 -20.391 -11.031 1 93.94 40 ILE B C 1
ATOM 1625 O O . ILE B 1 40 ? 12.703 -21.203 -11.391 1 93.94 40 ILE B O 1
ATOM 1629 N N . VAL B 1 41 ? 11.305 -20.453 -9.906 1 95.38 41 VAL B N 1
ATOM 1630 C CA . VAL B 1 41 ? 11.734 -21.344 -8.844 1 95.38 41 VAL B CA 1
ATOM 1631 C C . VAL B 1 41 ? 10.906 -22.625 -8.875 1 95.38 41 VAL B C 1
ATOM 1633 O O . VAL B 1 41 ? 11.43 -23.719 -8.672 1 95.38 41 VAL B O 1
ATOM 1636 N N . SER B 1 42 ? 9.711 -22.516 -9.078 1 96.94 42 SER B N 1
ATOM 1637 C CA . SER B 1 42 ? 8.789 -23.641 -9.102 1 96.94 42 SER B CA 1
ATOM 1638 C C . SER B 1 42 ? 7.504 -23.312 -9.844 1 96.94 42 SER B C 1
ATOM 1640 O O . SER B 1 42 ? 7.164 -22.125 -10 1 96.94 42 SER B O 1
ATOM 1642 N N . ALA B 1 43 ? 6.852 -24.328 -10.312 1 97.62 43 ALA B N 1
ATOM 1643 C CA . ALA B 1 43 ? 5.527 -24.219 -10.922 1 97.62 43 ALA B CA 1
ATOM 1644 C C . ALA B 1 43 ? 4.797 -25.562 -10.883 1 97.62 43 ALA B C 1
ATOM 1646 O O . ALA B 1 43 ? 5.402 -26.609 -11.102 1 97.62 43 ALA B O 1
ATOM 1647 N N . GLY B 1 44 ? 3.561 -25.531 -10.578 1 97.94 44 GLY B N 1
ATOM 1648 C CA . GLY B 1 44 ? 2.744 -26.734 -10.547 1 97.94 44 GLY B CA 1
ATOM 1649 C C . GLY B 1 44 ? 1.568 -26.625 -9.594 1 97.94 44 GLY B C 1
ATOM 1650 O O . GLY B 1 44 ? 1.325 -25.578 -9.008 1 97.94 44 GLY B O 1
ATOM 1651 N N . GLU B 1 45 ? 0.869 -27.75 -9.508 1 98.12 45 GLU B N 1
ATOM 1652 C CA . GLU B 1 45 ? -0.287 -27.766 -8.617 1 98.12 45 GLU B CA 1
ATOM 1653 C C . GLU B 1 45 ? 0.144 -27.859 -7.152 1 98.12 45 GLU B C 1
ATOM 1655 O O . GLU B 1 45 ? 1.053 -28.609 -6.812 1 98.12 45 GLU B O 1
ATOM 1660 N N . VAL B 1 46 ? -0.462 -27.078 -6.344 1 98 46 VAL B N 1
ATOM 1661 C CA . VAL B 1 46 ? -0.186 -27.031 -4.914 1 98 46 VAL B CA 1
ATOM 1662 C C . VAL B 1 46 ? -1.484 -26.797 -4.141 1 98 46 VAL B C 1
ATOM 1664 O O . VAL B 1 46 ? -2.48 -26.344 -4.715 1 98 46 VAL B O 1
ATOM 1667 N N . ALA B 1 47 ? -1.453 -27.188 -2.854 1 98 47 ALA B N 1
ATOM 1668 C CA . ALA B 1 47 ? -2.559 -26.781 -1.987 1 98 47 ALA B CA 1
ATOM 1669 C C . ALA B 1 47 ? -2.586 -25.266 -1.805 1 98 47 ALA B C 1
ATOM 1671 O O . ALA B 1 47 ? -1.559 -24.656 -1.514 1 98 47 ALA B O 1
ATOM 1672 N N . ALA B 1 48 ? -3.74 -24.703 -1.991 1 97.62 48 ALA B N 1
ATOM 1673 C CA . ALA B 1 48 ? -3.867 -23.25 -1.877 1 97.62 48 ALA B CA 1
ATOM 1674 C C . ALA B 1 48 ? -3.607 -22.781 -0.446 1 97.62 48 ALA B C 1
ATOM 1676 O O . ALA B 1 48 ? -4.203 -23.312 0.5 1 97.62 48 ALA B O 1
ATOM 1677 N N . PRO B 1 49 ? -2.691 -21.781 -0.261 1 96.5 49 PRO B N 1
ATOM 1678 C CA . PRO B 1 49 ? -2.668 -21.125 1.046 1 96.5 49 PRO B CA 1
ATOM 1679 C C . PRO B 1 49 ? -4.031 -20.562 1.447 1 96.5 49 PRO B C 1
ATOM 1681 O O . PRO B 1 49 ? -4.836 -20.203 0.582 1 96.5 49 PRO B O 1
ATOM 1684 N N . GLU B 1 50 ? -4.281 -20.453 2.703 1 95.06 50 GLU B N 1
ATOM 1685 C CA . GLU B 1 50 ? -5.598 -20.094 3.217 1 95.06 50 GLU B CA 1
ATOM 1686 C C . GLU B 1 50 ? -6.102 -18.797 2.58 1 95.06 50 GLU B C 1
ATOM 1688 O O . GLU B 1 50 ? -7.215 -18.75 2.051 1 95.06 50 GLU B O 1
ATOM 1693 N N . ARG B 1 51 ? -5.277 -17.797 2.609 1 94.88 51 ARG B N 1
ATOM 1694 C CA . ARG B 1 51 ? -5.691 -16.516 2.07 1 94.88 51 ARG B CA 1
ATOM 1695 C C . ARG B 1 51 ? -5.984 -16.609 0.578 1 94.88 51 ARG B C 1
ATOM 1697 O O . ARG B 1 51 ? -6.957 -16.016 0.092 1 94.88 51 ARG B O 1
ATOM 1704 N N . VAL B 1 52 ? -5.238 -17.328 -0.138 1 97.69 52 VAL B N 1
ATOM 1705 C CA . VAL B 1 52 ? -5.391 -17.516 -1.578 1 97.69 52 VAL B CA 1
ATOM 1706 C C . VAL B 1 52 ? -6.672 -18.281 -1.874 1 97.69 52 VAL B C 1
ATOM 1708 O O . VAL B 1 52 ? -7.406 -17.953 -2.803 1 97.69 52 VAL B O 1
ATOM 1711 N N . ALA B 1 53 ? -6.918 -19.328 -1.101 1 97.69 53 ALA B N 1
ATOM 1712 C CA . ALA B 1 53 ? -8.133 -20.109 -1.276 1 97.69 53 ALA B CA 1
ATOM 1713 C C . ALA B 1 53 ? -9.383 -19.234 -1.196 1 97.69 53 ALA B C 1
ATOM 1715 O O . ALA B 1 53 ? -10.289 -19.359 -2.02 1 97.69 53 ALA B O 1
ATOM 1716 N N . GLY B 1 54 ? -9.43 -18.391 -0.194 1 97 54 GLY B N 1
ATOM 1717 C CA . GLY B 1 54 ? -10.539 -17.469 -0.051 1 97 54 GLY B CA 1
ATOM 1718 C C . GLY B 1 54 ? -10.703 -16.531 -1.236 1 97 54 GLY B C 1
ATOM 1719 O O . GLY B 1 54 ? -11.812 -16.328 -1.728 1 97 54 GLY B O 1
ATOM 1720 N N . LEU B 1 55 ? -9.602 -16.031 -1.779 1 97.5 55 LEU B N 1
ATOM 1721 C CA . LEU B 1 55 ? -9.625 -15.062 -2.869 1 97.5 55 LEU B CA 1
ATOM 1722 C C . LEU B 1 55 ? -10.023 -15.727 -4.18 1 97.5 55 LEU B C 1
ATOM 1724 O O . LEU B 1 55 ? -10.758 -15.133 -4.98 1 97.5 55 LEU B O 1
ATOM 1728 N N . LEU B 1 56 ? -9.625 -16.969 -4.371 1 98.12 56 LEU B N 1
ATOM 1729 C CA . LEU B 1 56 ? -9.922 -17.672 -5.613 1 98.12 56 LEU B CA 1
ATOM 1730 C C . LEU B 1 56 ? -11.211 -18.484 -5.48 1 98.12 56 LEU B C 1
ATOM 1732 O O . LEU B 1 56 ? -11.633 -19.141 -6.43 1 98.12 56 LEU B O 1
ATOM 1736 N N . VAL B 1 57 ? -11.812 -18.406 -4.312 1 95.75 57 VAL B N 1
ATOM 1737 C CA . VAL B 1 57 ? -13.078 -19.078 -4.031 1 95.75 57 VAL B CA 1
ATOM 1738 C C . VAL B 1 57 ? -12.93 -20.578 -4.266 1 95.75 57 VAL B C 1
ATOM 1740 O O . VAL B 1 57 ? -13.734 -21.172 -4.98 1 95.75 57 VAL B O 1
ATOM 1743 N N . VAL B 1 58 ? -11.859 -21.125 -3.754 1 96.31 58 VAL B N 1
ATOM 1744 C CA . VAL B 1 58 ? -11.656 -22.578 -3.748 1 96.31 58 VAL B CA 1
ATOM 1745 C C . VAL B 1 58 ? -11.719 -23.094 -2.314 1 96.31 58 VAL B C 1
ATOM 1747 O O . VAL B 1 58 ? -11.602 -22.328 -1.359 1 96.31 58 VAL B O 1
ATOM 1750 N N . GLU B 1 59 ? -11.984 -24.344 -2.156 1 94.5 59 GLU B N 1
ATOM 1751 C CA . GLU B 1 59 ? -12.031 -24.938 -0.824 1 94.5 59 GLU B CA 1
ATOM 1752 C C . GLU B 1 59 ? -10.68 -24.844 -0.126 1 94.5 59 GLU B C 1
ATOM 1754 O O . GLU B 1 59 ? -9.633 -24.922 -0.774 1 94.5 59 GLU B O 1
ATOM 1759 N N . GLN B 1 60 ? -10.766 -24.625 1.188 1 91.56 60 GLN B N 1
ATOM 1760 C CA . GLN B 1 60 ? -9.523 -24.625 1.954 1 91.56 60 GLN B CA 1
ATOM 1761 C C . GLN B 1 60 ? -8.703 -25.875 1.686 1 91.56 60 GLN B C 1
ATOM 1763 O O . GLN B 1 60 ? -9.227 -27 1.784 1 91.56 60 GLN B O 1
ATOM 1768 N N . GLY B 1 61 ? -7.535 -25.641 1.29 1 90.19 61 GLY B N 1
ATOM 1769 C CA . GLY B 1 61 ? -6.668 -26.766 0.971 1 90.19 61 GLY B CA 1
ATOM 1770 C C . GLY B 1 61 ? -6.898 -27.328 -0.421 1 90.19 61 GLY B C 1
ATOM 1771 O O . GLY B 1 61 ? -6.23 -28.281 -0.834 1 90.19 61 GLY B O 1
ATOM 1772 N N . GLY B 1 62 ? -7.844 -26.781 -1.105 1 96.06 62 GLY B N 1
ATOM 1773 C CA . GLY B 1 62 ? -8.039 -27.172 -2.49 1 96.06 62 GLY B CA 1
ATOM 1774 C C . GLY B 1 62 ? -6.84 -26.891 -3.371 1 96.06 62 GLY B C 1
ATOM 1775 O O . GLY B 1 62 ? -5.926 -26.156 -2.965 1 96.06 62 GLY B O 1
ATOM 1776 N N . GLN B 1 63 ? -6.855 -27.5 -4.578 1 98.12 63 GLN B N 1
ATOM 1777 C CA . GLN B 1 63 ? -5.703 -27.375 -5.461 1 98.12 63 GLN B CA 1
ATOM 1778 C C . GLN B 1 63 ? -5.773 -26.109 -6.301 1 98.12 63 GLN B C 1
ATOM 1780 O O . GLN B 1 63 ? -6.848 -25.719 -6.766 1 98.12 63 GLN B O 1
ATOM 1785 N N . VAL B 1 64 ? -4.621 -25.453 -6.477 1 98.75 64 VAL B N 1
ATOM 1786 C CA . VAL B 1 64 ? -4.391 -24.359 -7.414 1 98.75 64 VAL B CA 1
ATOM 1787 C C . VAL B 1 64 ? -3.074 -24.578 -8.156 1 98.75 64 VAL B C 1
ATOM 1789 O O . VAL B 1 64 ? -2.293 -25.453 -7.793 1 98.75 64 VAL B O 1
ATOM 1792 N N . VAL B 1 65 ? -2.9 -23.891 -9.234 1 98.62 65 VAL B N 1
ATOM 1793 C CA . VAL B 1 65 ? -1.579 -23.859 -9.852 1 98.62 65 VAL B CA 1
ATOM 1794 C C . VAL B 1 65 ? -0.777 -22.688 -9.281 1 98.62 65 VAL B C 1
ATOM 1796 O O . VAL B 1 65 ? -1.236 -21.547 -9.312 1 98.62 65 VAL B O 1
ATOM 1799 N N . GLY B 1 66 ? 0.327 -23.031 -8.719 1 98.12 66 GLY B N 1
ATOM 1800 C CA . GLY B 1 66 ? 1.238 -22.031 -8.203 1 98.12 66 GLY B CA 1
ATOM 1801 C C . GLY B 1 66 ? 2.514 -21.906 -9.016 1 98.12 66 GLY B C 1
ATOM 1802 O O . GLY B 1 66 ? 3.057 -22.906 -9.484 1 98.12 66 GLY B O 1
ATOM 1803 N N . ARG B 1 67 ? 2.957 -20.672 -9.219 1 96.75 67 ARG B N 1
ATOM 1804 C CA . ARG B 1 67 ? 4.215 -20.328 -9.875 1 96.75 67 ARG B CA 1
ATOM 1805 C C . ARG B 1 67 ? 5.008 -19.328 -9.039 1 96.75 67 ARG B C 1
ATOM 1807 O O . ARG B 1 67 ? 4.5 -18.266 -8.695 1 96.75 67 ARG B O 1
ATOM 1814 N N . GLN B 1 68 ? 6.23 -19.688 -8.664 1 96.75 68 GLN B N 1
ATOM 1815 C CA . GLN B 1 68 ? 7.07 -18.828 -7.848 1 96.75 68 GLN B CA 1
ATOM 1816 C C . GLN B 1 68 ? 8.258 -18.297 -8.648 1 96.75 68 GLN B C 1
ATOM 1818 O O . GLN B 1 68 ? 8.922 -19.047 -9.352 1 96.75 68 GLN B O 1
ATOM 1823 N N . ARG B 1 69 ? 8.461 -17.016 -8.516 1 95.06 69 ARG B N 1
ATOM 1824 C CA . ARG B 1 69 ? 9.578 -16.359 -9.18 1 95.06 69 ARG B CA 1
ATOM 1825 C C . ARG B 1 69 ? 10.344 -15.461 -8.211 1 95.06 69 ARG B C 1
ATOM 1827 O O . ARG B 1 69 ? 9.75 -14.867 -7.305 1 95.06 69 ARG B O 1
ATOM 1834 N N . ILE B 1 70 ? 11.586 -15.422 -8.383 1 95.19 70 ILE B N 1
ATOM 1835 C CA . ILE B 1 70 ? 12.406 -14.391 -7.77 1 95.19 70 ILE B CA 1
ATOM 1836 C C . ILE B 1 70 ? 12.82 -13.359 -8.82 1 95.19 70 ILE B C 1
ATOM 1838 O O . ILE B 1 70 ? 13.289 -13.719 -9.898 1 95.19 70 ILE B O 1
ATOM 1842 N N . MET B 1 71 ? 12.602 -12.094 -8.516 1 92.5 71 MET B N 1
ATOM 1843 C CA . MET B 1 71 ? 12.984 -10.992 -9.398 1 92.5 71 MET B CA 1
ATOM 1844 C C . MET B 1 71 ? 14.305 -10.375 -8.953 1 92.5 71 MET B C 1
ATOM 1846 O O . MET B 1 71 ? 14.547 -10.211 -7.758 1 92.5 71 MET B O 1
ATOM 1850 N N . TYR B 1 72 ? 15.086 -10.047 -9.945 1 92.38 72 TYR B N 1
ATOM 1851 C CA . TYR B 1 72 ? 16.391 -9.445 -9.672 1 92.38 72 TYR B CA 1
ATOM 1852 C C . TYR B 1 72 ? 16.516 -8.078 -10.352 1 92.38 72 TYR B C 1
ATOM 1854 O O . TYR B 1 72 ? 16.062 -7.902 -11.484 1 92.38 72 TYR B O 1
ATOM 1862 N N . LEU B 1 73 ? 17.031 -7.125 -9.672 1 90.81 73 LEU B N 1
ATOM 1863 C CA . LEU B 1 73 ? 17.438 -5.832 -10.203 1 90.81 73 LEU B CA 1
ATOM 1864 C C . LEU B 1 73 ? 18.953 -5.633 -10.047 1 90.81 73 LEU B C 1
ATOM 1866 O O . LEU B 1 73 ? 19.453 -5.586 -8.922 1 90.81 73 LEU B O 1
ATOM 1870 N N . ASP B 1 74 ? 19.656 -5.633 -11.125 1 93.06 74 ASP B N 1
ATOM 1871 C CA . ASP B 1 74 ? 21.109 -5.535 -11.141 1 93.06 74 ASP B CA 1
ATOM 1872 C C . ASP B 1 74 ? 21.734 -6.664 -10.328 1 93.06 74 ASP B C 1
ATOM 1874 O O . ASP B 1 74 ? 22.656 -6.43 -9.539 1 93.06 74 ASP B O 1
ATOM 1878 N N . GLY B 1 75 ? 21.125 -7.77 -10.414 1 94.31 75 GLY B N 1
ATOM 1879 C CA . GLY B 1 75 ? 21.688 -8.977 -9.828 1 94.31 75 GLY B CA 1
ATOM 1880 C C . GLY B 1 75 ? 21.297 -9.172 -8.375 1 94.31 75 GLY B C 1
ATOM 1881 O O . GLY B 1 75 ? 21.594 -10.211 -7.781 1 94.31 75 GLY B O 1
ATOM 1882 N N . GLU B 1 76 ? 20.656 -8.234 -7.828 1 94.38 76 GLU B N 1
ATOM 1883 C CA . GLU B 1 76 ? 20.203 -8.328 -6.445 1 94.38 76 GLU B CA 1
ATOM 1884 C C . GLU B 1 76 ? 18.719 -8.703 -6.375 1 94.38 76 GLU B C 1
ATOM 1886 O O . GLU B 1 76 ? 17.891 -8.109 -7.066 1 94.38 76 GLU B O 1
ATOM 1891 N N . PRO B 1 77 ? 18.391 -9.727 -5.539 1 95.31 77 PRO B N 1
ATOM 1892 C CA . PRO B 1 77 ? 16.969 -10.047 -5.422 1 95.31 77 PRO B CA 1
ATOM 1893 C C . PRO B 1 77 ? 16.141 -8.891 -4.879 1 95.31 77 PRO B C 1
ATOM 1895 O O . PRO B 1 77 ? 16.516 -8.266 -3.881 1 95.31 77 PRO B O 1
ATOM 1898 N N . CYS B 1 78 ? 15.016 -8.617 -5.547 1 93.06 78 CYS B N 1
ATOM 1899 C CA . CYS B 1 78 ? 14.25 -7.449 -5.137 1 93.06 78 CYS B CA 1
ATOM 1900 C C . CYS B 1 78 ? 12.781 -7.801 -4.953 1 93.06 78 CYS B C 1
ATOM 1902 O O . CYS B 1 78 ? 11.992 -6.973 -4.488 1 93.06 78 CYS B O 1
ATOM 1904 N N . GLU B 1 79 ? 12.391 -8.969 -5.258 1 94 79 GLU B N 1
ATOM 1905 C CA . GLU B 1 79 ? 10.992 -9.375 -5.105 1 94 79 GLU B CA 1
ATOM 1906 C C . GLU B 1 79 ? 10.852 -10.891 -5.191 1 94 79 GLU B C 1
ATOM 1908 O O . GLU B 1 79 ? 11.484 -11.531 -6.027 1 94 79 GLU B O 1
ATOM 1913 N N . LEU B 1 80 ? 10.133 -11.484 -4.324 1 96.44 80 LEU B N 1
ATOM 1914 C CA . LEU B 1 80 ? 9.641 -12.852 -4.395 1 96.44 80 LEU B CA 1
ATOM 1915 C C . LEU B 1 80 ? 8.148 -12.875 -4.703 1 96.44 80 LEU B C 1
ATOM 1917 O O . LEU B 1 80 ? 7.34 -12.367 -3.924 1 96.44 80 LEU B O 1
ATOM 1921 N N . THR B 1 81 ? 7.777 -13.469 -5.812 1 95.25 81 THR B N 1
ATOM 1922 C CA . THR B 1 81 ? 6.391 -13.43 -6.266 1 95.25 81 THR B CA 1
ATOM 1923 C C . THR B 1 81 ? 5.824 -14.844 -6.395 1 95.25 81 THR B C 1
ATOM 1925 O O . THR B 1 81 ? 6.371 -15.672 -7.121 1 95.25 81 THR B O 1
ATOM 1928 N N . ASP B 1 82 ? 4.785 -15.094 -5.723 1 97.06 82 ASP B N 1
ATOM 1929 C CA . ASP B 1 82 ? 3.943 -16.266 -5.934 1 97.06 82 ASP B CA 1
ATOM 1930 C C . ASP B 1 82 ? 2.67 -15.898 -6.691 1 97.06 82 ASP B C 1
ATOM 1932 O O . ASP B 1 82 ? 1.908 -15.039 -6.254 1 97.06 82 ASP B O 1
ATOM 1936 N N . THR B 1 83 ? 2.496 -16.516 -7.773 1 96.75 83 THR B N 1
ATOM 1937 C CA . THR B 1 83 ? 1.27 -16.344 -8.547 1 96.75 83 THR B CA 1
ATOM 1938 C C . THR B 1 83 ? 0.434 -17.609 -8.523 1 96.75 83 THR B C 1
ATOM 1940 O O . THR B 1 83 ? 0.965 -18.719 -8.688 1 96.75 83 THR B O 1
ATOM 1943 N N . TYR B 1 84 ? -0.854 -17.453 -8.32 1 98.25 84 TYR B N 1
ATOM 1944 C CA . TYR B 1 84 ? -1.765 -18.578 -8.234 1 98.25 84 TYR B CA 1
ATOM 1945 C C . TYR B 1 84 ? -2.898 -18.453 -9.242 1 98.25 84 TYR B C 1
ATOM 1947 O O . TYR B 1 84 ? -3.424 -17.359 -9.461 1 98.25 84 TYR B O 1
ATOM 1955 N N . TYR B 1 85 ? -3.293 -19.578 -9.766 1 98.38 85 TYR B N 1
ATOM 1956 C CA . TYR B 1 85 ? -4.391 -19.688 -10.719 1 98.38 85 TYR B CA 1
ATOM 1957 C C . TYR B 1 85 ? -5.348 -20.812 -10.328 1 98.38 85 TYR B C 1
ATOM 1959 O O . TYR B 1 85 ? -4.922 -21.859 -9.828 1 98.38 85 TYR B O 1
ATOM 1967 N N . PRO B 1 86 ? -6.652 -20.562 -10.625 1 98.38 86 PRO B N 1
ATOM 1968 C CA . PRO B 1 86 ? -7.52 -21.75 -10.555 1 98.38 86 PRO B CA 1
ATOM 1969 C C . PRO B 1 86 ? -7.043 -22.875 -11.453 1 98.38 86 PRO B C 1
ATOM 1971 O O . PRO B 1 86 ? -6.555 -22.641 -12.562 1 98.38 86 PRO B O 1
ATOM 1974 N N . VAL B 1 87 ? -7.188 -24.109 -10.977 1 98.12 87 VAL B N 1
ATOM 1975 C CA . VAL B 1 87 ? -6.727 -25.281 -11.719 1 98.12 87 VAL B CA 1
ATOM 1976 C C . VAL B 1 87 ? -7.418 -25.344 -13.078 1 98.12 87 VAL B C 1
ATOM 1978 O O . VAL B 1 87 ? -6.793 -25.688 -14.086 1 98.12 87 VAL B O 1
ATOM 1981 N N . GLU B 1 88 ? -8.648 -24.953 -13.148 1 97.25 88 GLU B N 1
ATOM 1982 C CA . GLU B 1 88 ? -9.43 -25.016 -14.383 1 97.25 88 GLU B CA 1
ATOM 1983 C C . GLU B 1 88 ? -8.875 -24.062 -15.438 1 97.25 88 GLU B C 1
ATOM 1985 O O . GLU B 1 88 ? -9.117 -24.25 -16.641 1 97.25 88 GLU B O 1
ATOM 1990 N N . ILE B 1 89 ? -8.141 -23.094 -14.984 1 97.69 89 ILE B N 1
ATOM 1991 C CA . ILE B 1 89 ? -7.559 -22.125 -15.898 1 97.69 89 ILE B CA 1
ATOM 1992 C C . ILE B 1 89 ? -6.168 -22.578 -16.328 1 97.69 89 ILE B C 1
ATOM 1994 O O . ILE B 1 89 ? -5.824 -22.516 -17.516 1 97.69 89 ILE B O 1
ATOM 1998 N N . ALA B 1 90 ? -5.395 -23.078 -15.445 1 98.19 90 ALA B N 1
ATOM 1999 C CA . ALA B 1 90 ? -3.953 -23.141 -15.664 1 98.19 90 ALA B CA 1
ATOM 2000 C C . ALA B 1 90 ? -3.502 -24.578 -15.945 1 98.19 90 ALA B C 1
ATOM 2002 O O . ALA B 1 90 ? -2.422 -24.797 -16.5 1 98.19 90 ALA B O 1
ATOM 2003 N N . ARG B 1 91 ? -4.301 -25.594 -15.477 1 97 91 ARG B N 1
ATOM 2004 C CA . ARG B 1 91 ? -3.879 -26.969 -15.672 1 97 91 ARG B CA 1
ATOM 2005 C C . ARG B 1 91 ? -3.68 -27.281 -17.156 1 97 91 ARG B C 1
ATOM 2007 O O . ARG B 1 91 ? -4.531 -26.953 -17.984 1 97 91 ARG B O 1
ATOM 2014 N N . GLY B 1 92 ? -2.488 -27.906 -17.438 1 96.62 92 GLY B N 1
ATOM 2015 C CA . GLY B 1 92 ? -2.219 -28.312 -18.812 1 96.62 92 GLY B CA 1
ATOM 2016 C C . GLY B 1 92 ? -1.702 -27.188 -19.688 1 96.62 92 GLY B C 1
ATOM 2017 O O . GLY B 1 92 ? -1.524 -27.359 -20.891 1 96.62 92 GLY B O 1
ATOM 2018 N N . THR B 1 93 ? -1.502 -26.047 -19.172 1 97.25 93 THR B N 1
ATOM 2019 C CA . THR B 1 93 ? -0.98 -24.906 -19.922 1 97.25 93 THR B CA 1
ATOM 2020 C C . THR B 1 93 ? 0.442 -24.578 -19.484 1 97.25 93 THR B C 1
ATOM 2022 O O . THR B 1 93 ? 0.972 -25.188 -18.562 1 97.25 93 THR B O 1
ATOM 2025 N N . GLY B 1 94 ? 1.024 -23.594 -20.125 1 95.62 94 GLY B N 1
ATOM 2026 C CA . GLY B 1 94 ? 2.355 -23.125 -19.781 1 95.62 94 GLY B CA 1
ATOM 2027 C C . GLY B 1 94 ? 2.428 -22.516 -18.391 1 95.62 94 GLY B C 1
ATOM 2028 O O . GLY B 1 94 ? 3.512 -22.391 -17.828 1 95.62 94 GLY B O 1
ATOM 2029 N N . LEU B 1 95 ? 1.331 -22.125 -17.828 1 96.12 95 LEU B N 1
ATOM 2030 C CA . LEU B 1 95 ? 1.302 -21.547 -16.5 1 96.12 95 LEU B CA 1
ATOM 2031 C C . LEU B 1 95 ? 1.686 -22.562 -15.438 1 96.12 95 LEU B C 1
ATOM 2033 O O . LEU B 1 95 ? 2.117 -22.203 -14.336 1 96.12 95 LEU B O 1
ATOM 2037 N N . ALA B 1 96 ? 1.531 -23.812 -15.766 1 96.94 96 ALA B N 1
ATOM 2038 C CA . ALA B 1 96 ? 1.771 -24.891 -14.812 1 96.94 96 ALA B CA 1
ATOM 2039 C C . ALA B 1 96 ? 3.197 -25.422 -14.93 1 96.94 96 ALA B C 1
ATOM 2041 O O . ALA B 1 96 ? 3.574 -26.359 -14.227 1 96.94 96 ALA B O 1
ATOM 2042 N N . GLY B 1 97 ? 3.984 -24.844 -15.828 1 95.38 97 GLY B N 1
ATOM 2043 C CA . GLY B 1 97 ? 5.355 -25.297 -16.016 1 95.38 97 GLY B CA 1
ATOM 2044 C C . GLY B 1 97 ? 6.379 -24.219 -15.711 1 95.38 97 GLY B C 1
ATOM 2045 O O . GLY B 1 97 ? 6.027 -23.047 -15.523 1 95.38 97 GLY B O 1
ATOM 2046 N N . THR B 1 98 ? 7.656 -24.594 -15.695 1 93.69 98 THR B N 1
ATOM 2047 C CA . THR B 1 98 ? 8.711 -23.672 -15.297 1 93.69 98 THR B CA 1
ATOM 2048 C C . THR B 1 98 ? 9.352 -23.016 -16.516 1 93.69 98 THR B C 1
ATOM 2050 O O . THR B 1 98 ? 10.234 -22.156 -16.375 1 93.69 98 THR B O 1
ATOM 2053 N N . ALA B 1 99 ? 8.852 -23.391 -17.641 1 90.56 99 ALA B N 1
ATOM 2054 C CA . ALA B 1 99 ? 9.406 -22.766 -18.844 1 90.56 99 ALA B CA 1
ATOM 2055 C C . ALA B 1 99 ? 8.953 -21.312 -18.953 1 90.56 99 ALA B C 1
ATOM 2057 O O . ALA B 1 99 ? 7.875 -20.938 -18.484 1 90.56 99 ALA B O 1
ATOM 2058 N N . LYS B 1 100 ? 9.82 -20.547 -19.562 1 84.75 100 LYS B N 1
ATOM 2059 C CA . LYS B 1 100 ? 9.438 -19.172 -19.844 1 84.75 100 LYS B CA 1
ATOM 2060 C C . LYS B 1 100 ? 8.227 -19.109 -20.781 1 84.75 100 LYS B C 1
ATOM 2062 O O . LYS B 1 100 ? 8.148 -19.875 -21.734 1 84.75 100 LYS B O 1
ATOM 2067 N N . ILE B 1 101 ? 7.363 -18.234 -20.406 1 88.31 101 ILE B N 1
ATOM 2068 C CA . ILE B 1 101 ? 6.172 -18.047 -21.219 1 88.31 101 ILE B CA 1
ATOM 2069 C C . ILE B 1 101 ? 6.391 -16.891 -22.188 1 88.31 101 ILE B C 1
ATOM 2071 O O . ILE B 1 101 ? 6.641 -15.766 -21.766 1 88.31 101 ILE B O 1
ATOM 2075 N N . ARG B 1 102 ? 6.277 -17.172 -23.469 1 82.81 102 ARG B N 1
ATOM 2076 C CA . ARG B 1 102 ? 6.406 -16.125 -24.469 1 82.81 102 ARG B CA 1
ATOM 2077 C C . ARG B 1 102 ? 5.336 -15.055 -24.297 1 82.81 102 ARG B C 1
ATOM 2079 O O . ARG B 1 102 ? 4.145 -15.367 -24.234 1 82.81 102 ARG B O 1
ATOM 2086 N N . GLY B 1 103 ? 5.758 -13.773 -24.156 1 80.94 103 GLY B N 1
ATOM 2087 C CA . GLY B 1 103 ? 4.816 -12.68 -23.969 1 80.94 103 GLY B CA 1
ATOM 2088 C C . GLY B 1 103 ? 4.352 -12.531 -22.531 1 80.94 103 GLY B C 1
ATOM 2089 O O . GLY B 1 103 ? 3.633 -11.586 -22.203 1 80.94 103 GLY B O 1
ATOM 2090 N N . GLY B 1 104 ? 4.625 -13.492 -21.688 1 87.62 104 GLY B N 1
ATOM 2091 C CA . GLY B 1 104 ? 4.328 -13.414 -20.266 1 87.62 104 GLY B CA 1
ATOM 2092 C C . GLY B 1 104 ? 3.01 -14.062 -19.891 1 87.62 104 GLY B C 1
ATOM 2093 O O . GLY B 1 104 ? 2.223 -14.43 -20.766 1 87.62 104 GLY B O 1
ATOM 2094 N N . ALA B 1 105 ? 2.797 -14.234 -18.609 1 89.75 105 ALA B N 1
ATOM 2095 C CA . ALA B 1 105 ? 1.638 -14.945 -18.078 1 89.75 105 ALA B CA 1
ATOM 2096 C C . ALA B 1 105 ? 0.341 -14.219 -18.438 1 89.75 105 ALA B C 1
ATOM 2098 O O . ALA B 1 105 ? -0.673 -14.852 -18.734 1 89.75 105 ALA B O 1
ATOM 2099 N N . VAL B 1 106 ? 0.322 -12.914 -18.438 1 88.62 106 VAL B N 1
ATOM 2100 C CA . VAL B 1 106 ? -0.875 -12.125 -18.703 1 88.62 106 VAL B CA 1
ATOM 2101 C C . VAL B 1 106 ? -1.328 -12.352 -20.141 1 88.62 106 VAL B C 1
ATOM 2103 O O . VAL B 1 106 ? -2.52 -12.523 -20.406 1 88.62 106 VAL B O 1
ATOM 2106 N N . ARG B 1 107 ? -0.397 -12.32 -21.016 1 89.5 107 ARG B N 1
ATOM 2107 C CA . ARG B 1 107 ? -0.724 -12.594 -22.422 1 89.5 107 ARG B CA 1
ATOM 2108 C C . ARG B 1 107 ? -1.276 -14 -22.594 1 89.5 107 ARG B C 1
ATOM 2110 O O . ARG B 1 107 ? -2.264 -14.203 -23.297 1 89.5 107 ARG B O 1
ATOM 2117 N N . LEU B 1 108 ? -0.554 -14.984 -21.984 1 93.25 108 LEU B N 1
ATOM 2118 C CA . LEU B 1 108 ? -1.024 -16.359 -22.078 1 93.25 108 LEU B CA 1
ATOM 2119 C C . LEU B 1 108 ? -2.443 -16.484 -21.531 1 93.25 108 LEU B C 1
ATOM 2121 O O . LEU B 1 108 ? -3.289 -17.141 -22.141 1 93.25 108 LEU B O 1
ATOM 2125 N N . LEU B 1 109 ? -2.785 -15.82 -20.453 1 95.25 109 LEU B N 1
ATOM 2126 C CA . LEU B 1 109 ? -4.133 -15.828 -19.891 1 95.25 109 LEU B CA 1
ATOM 2127 C C . LEU B 1 109 ? -5.137 -15.281 -20.906 1 95.25 109 LEU B C 1
ATOM 2129 O O . LEU B 1 109 ? -6.207 -15.867 -21.109 1 95.25 109 LEU B O 1
ATOM 2133 N N . ALA B 1 110 ? -4.754 -14.18 -21.5 1 93.62 110 ALA B N 1
ATOM 2134 C CA . ALA B 1 110 ? -5.629 -13.578 -22.516 1 93.62 110 ALA B CA 1
ATOM 2135 C C . ALA B 1 110 ? -5.867 -14.539 -23.672 1 93.62 110 ALA B C 1
ATOM 2137 O O . ALA B 1 110 ? -6.996 -14.672 -24.141 1 93.62 110 ALA B O 1
ATOM 2138 N N . GLU B 1 111 ? -4.836 -15.219 -24.125 1 94.81 111 GLU B N 1
ATOM 2139 C CA . GLU B 1 111 ? -4.945 -16.188 -25.219 1 94.81 111 GLU B CA 1
ATOM 2140 C C . GLU B 1 111 ? -5.852 -17.344 -24.828 1 94.81 111 GLU B C 1
ATOM 2142 O O . GLU B 1 111 ? -6.504 -17.938 -25.688 1 94.81 111 GLU B O 1
ATOM 2147 N N . LEU B 1 112 ? -5.871 -17.672 -23.594 1 96.19 112 LEU B N 1
ATOM 2148 C CA . LEU B 1 112 ? -6.711 -18.734 -23.094 1 96.19 112 LEU B CA 1
ATOM 2149 C C . LEU B 1 112 ? -8.133 -18.25 -22.844 1 96.19 112 LEU B C 1
ATOM 2151 O O . LEU B 1 112 ? -9.008 -19.031 -22.438 1 96.19 112 LEU B O 1
ATOM 2155 N N . GLY B 1 113 ? -8.359 -16.922 -23 1 96.44 113 GLY B N 1
ATOM 2156 C CA . GLY B 1 113 ? -9.703 -16.375 -22.922 1 96.44 113 GLY B CA 1
ATOM 2157 C C . GLY B 1 113 ? -9.977 -15.695 -21.594 1 96.44 113 GLY B C 1
ATOM 2158 O O . GLY B 1 113 ? -11.117 -15.352 -21.281 1 96.44 113 GLY B O 1
ATOM 2159 N N . TYR B 1 114 ? -8.984 -15.469 -20.812 1 96.94 114 TYR B N 1
ATOM 2160 C CA . TYR B 1 114 ? -9.133 -14.852 -19.5 1 96.94 114 TYR B CA 1
ATOM 2161 C C . TYR B 1 114 ? -8.453 -13.484 -19.453 1 96.94 114 TYR B C 1
ATOM 2163 O O . TYR B 1 114 ? -7.227 -13.391 -19.422 1 96.94 114 TYR B O 1
ATOM 2171 N N . ILE B 1 115 ? -9.297 -12.477 -19.406 1 95.12 115 ILE B N 1
ATOM 2172 C CA . ILE B 1 115 ? -8.789 -11.109 -19.422 1 95.12 115 ILE B CA 1
ATOM 2173 C C . ILE B 1 115 ? -9.148 -10.406 -18.125 1 95.12 115 ILE B C 1
ATOM 2175 O O . ILE B 1 115 ? -10.32 -10.305 -17.766 1 95.12 115 ILE B O 1
ATOM 2179 N N . GLY B 1 116 ? -8.141 -9.945 -17.391 1 93.19 116 GLY B N 1
ATOM 2180 C CA . GLY B 1 116 ? -8.367 -9.172 -16.172 1 93.19 116 GLY B CA 1
ATOM 2181 C C . GLY B 1 116 ? -8.859 -7.762 -16.453 1 93.19 116 GLY B C 1
ATOM 2182 O O . GLY B 1 116 ? -8.328 -7.074 -17.328 1 93.19 116 GLY B O 1
ATOM 2183 N N . THR B 1 117 ? -9.859 -7.316 -15.703 1 91.88 117 THR B N 1
ATOM 2184 C CA . THR B 1 117 ? -10.375 -5.965 -15.906 1 91.88 117 THR B CA 1
ATOM 2185 C C . THR B 1 117 ? -10.289 -5.156 -14.609 1 91.88 117 THR B C 1
ATOM 2187 O O . THR B 1 117 ? -10.383 -3.928 -14.633 1 91.88 117 THR B O 1
ATOM 2190 N N . ARG B 1 118 ? -10.125 -5.902 -13.516 1 90.69 118 ARG B N 1
ATOM 2191 C CA . ARG B 1 118 ? -10.023 -5.254 -12.219 1 90.69 118 ARG B CA 1
ATOM 2192 C C . ARG B 1 118 ? -8.977 -5.938 -11.344 1 90.69 118 ARG B C 1
ATOM 2194 O O . ARG B 1 118 ? -8.836 -7.16 -11.383 1 90.69 118 ARG B O 1
ATOM 2201 N N . ALA B 1 119 ? -8.352 -5.137 -10.602 1 91.38 119 ALA B N 1
ATOM 2202 C CA . ALA B 1 119 ? -7.422 -5.66 -9.602 1 91.38 119 ALA B CA 1
ATOM 2203 C C . ALA B 1 119 ? -7.711 -5.07 -8.219 1 91.38 119 ALA B C 1
ATOM 2205 O O . ALA B 1 119 ? -8.016 -3.885 -8.094 1 91.38 119 ALA B O 1
ATOM 2206 N N . GLN B 1 120 ? -7.742 -5.922 -7.27 1 91 120 GLN B N 1
ATOM 2207 C CA . GLN B 1 120 ? -7.785 -5.523 -5.863 1 91 120 GLN B CA 1
ATOM 2208 C C . GLN B 1 120 ? -6.457 -5.812 -5.172 1 91 120 GLN B C 1
ATOM 2210 O O . GLN B 1 120 ? -5.965 -6.941 -5.207 1 91 120 GLN B O 1
ATOM 2215 N N . GLU B 1 121 ? -5.895 -4.754 -4.539 1 91.5 121 GLU B N 1
ATOM 2216 C CA . GLU B 1 121 ? -4.59 -4.914 -3.906 1 91.5 121 GLU B CA 1
ATOM 2217 C C . GLU B 1 121 ? -4.668 -4.645 -2.406 1 91.5 121 GLU B C 1
ATOM 2219 O O . GLU B 1 121 ? -5.281 -3.664 -1.977 1 91.5 121 GLU B O 1
ATOM 2224 N N . ASP B 1 122 ? -4.137 -5.566 -1.644 1 91.75 122 ASP B N 1
ATOM 2225 C CA . ASP B 1 122 ? -3.867 -5.367 -0.223 1 91.75 122 ASP B CA 1
ATOM 2226 C C . ASP B 1 122 ? -2.369 -5.234 0.038 1 91.75 122 ASP B C 1
ATOM 2228 O O . ASP B 1 122 ? -1.581 -6.078 -0.398 1 91.75 122 ASP B O 1
ATOM 2232 N N . VAL B 1 123 ? -1.988 -4.145 0.74 1 93 123 VAL B N 1
ATOM 2233 C CA . VAL B 1 123 ? -0.583 -3.895 1.046 1 93 123 VAL B CA 1
ATOM 2234 C C . VAL B 1 123 ? -0.367 -3.941 2.557 1 93 123 VAL B C 1
ATOM 2236 O O . VAL B 1 123 ? -1.11 -3.314 3.316 1 93 123 VAL B O 1
ATOM 2239 N N . ALA B 1 124 ? 0.574 -4.715 2.994 1 93.62 124 ALA B N 1
ATOM 2240 C CA . ALA B 1 124 ? 0.863 -4.871 4.418 1 93.62 124 ALA B CA 1
ATOM 2241 C C . ALA B 1 124 ? 2.367 -4.953 4.668 1 93.62 124 ALA B C 1
ATOM 2243 O O . ALA B 1 124 ? 3.143 -5.195 3.74 1 93.62 124 ALA B O 1
ATOM 2244 N N . ALA B 1 125 ? 2.713 -4.668 5.883 1 95.81 125 ALA B N 1
ATOM 2245 C CA . ALA B 1 125 ? 4.082 -4.883 6.348 1 95.81 125 ALA B CA 1
ATOM 2246 C C . ALA B 1 125 ? 4.148 -6.047 7.332 1 95.81 125 ALA B C 1
ATOM 2248 O O . ALA B 1 125 ? 3.264 -6.207 8.18 1 95.81 125 ALA B O 1
ATOM 2249 N N . ARG B 1 126 ? 5.141 -6.809 7.23 1 96.19 126 ARG B N 1
ATOM 2250 C CA . ARG B 1 126 ? 5.355 -7.906 8.172 1 96.19 126 ARG B CA 1
ATOM 2251 C C . ARG B 1 126 ? 6.824 -8.312 8.211 1 96.19 126 ARG B C 1
ATOM 2253 O O . ARG B 1 126 ? 7.617 -7.875 7.375 1 96.19 126 ARG B O 1
ATOM 2260 N N . MET B 1 127 ? 7.141 -9.125 9.242 1 96.81 127 MET B N 1
ATOM 2261 C CA . MET B 1 127 ? 8.453 -9.773 9.227 1 96.81 127 MET B CA 1
ATOM 2262 C C . MET B 1 127 ? 8.469 -10.961 8.273 1 96.81 127 MET B C 1
ATOM 2264 O O . MET B 1 127 ? 7.445 -11.625 8.094 1 96.81 127 MET B O 1
ATOM 2268 N N . PRO B 1 128 ? 9.609 -11.219 7.652 1 97.19 128 PRO B N 1
ATOM 2269 C CA . PRO B 1 128 ? 9.695 -12.297 6.668 1 97.19 128 PRO B CA 1
ATOM 2270 C C . PRO B 1 128 ? 9.758 -13.68 7.316 1 97.19 128 PRO B C 1
ATOM 2272 O O . PRO B 1 128 ? 10.18 -13.812 8.469 1 97.19 128 PRO B O 1
ATOM 2275 N N . SER B 1 129 ? 9.289 -14.641 6.582 1 96.88 129 SER B N 1
ATOM 2276 C CA . SER B 1 129 ? 9.602 -16.031 6.938 1 96.88 129 SER B CA 1
ATOM 2277 C C . SER B 1 129 ? 11.078 -16.344 6.699 1 96.88 129 SER B C 1
ATOM 2279 O O . SER B 1 129 ? 11.789 -15.555 6.059 1 96.88 129 SER B O 1
ATOM 2281 N N . GLU B 1 130 ? 11.539 -17.5 7.168 1 96.75 130 GLU B N 1
ATOM 2282 C CA . GLU B 1 130 ? 12.922 -17.922 6.949 1 96.75 130 GLU B CA 1
ATOM 2283 C C . GLU B 1 130 ? 13.211 -18.109 5.461 1 96.75 130 GLU B C 1
ATOM 2285 O O . GLU B 1 130 ? 14.266 -17.688 4.977 1 96.75 130 GLU B O 1
ATOM 2290 N N . ASN B 1 131 ? 12.297 -18.75 4.715 1 96.06 131 ASN B N 1
ATOM 2291 C CA . ASN B 1 131 ? 12.469 -18.969 3.283 1 96.06 131 ASN B CA 1
ATOM 2292 C C . ASN B 1 131 ? 12.539 -17.641 2.529 1 96.06 131 ASN B C 1
ATOM 2294 O O . ASN B 1 131 ? 13.367 -17.484 1.628 1 96.06 131 ASN B O 1
ATOM 2298 N N . GLU B 1 132 ? 11.75 -16.703 2.859 1 97.25 132 GLU B N 1
ATOM 2299 C CA . GLU B 1 132 ? 11.773 -15.375 2.24 1 97.25 132 GLU B CA 1
ATOM 2300 C C . GLU B 1 132 ? 13.086 -14.656 2.518 1 97.25 132 GLU B C 1
ATOM 2302 O O . GLU B 1 132 ? 13.648 -14.008 1.631 1 97.25 132 GLU B O 1
ATOM 2307 N N . ARG B 1 133 ? 13.555 -14.734 3.764 1 97.62 133 ARG B N 1
ATOM 2308 C CA . ARG B 1 133 ? 14.836 -14.133 4.133 1 97.62 133 ARG B CA 1
ATOM 2309 C C . ARG B 1 133 ? 15.961 -14.664 3.254 1 97.62 133 ARG B C 1
ATOM 2311 O O . ARG B 1 133 ? 16.781 -13.891 2.762 1 97.62 133 ARG B O 1
ATOM 2318 N N . ALA B 1 134 ? 15.938 -15.938 3.125 1 97 134 ALA B N 1
ATOM 2319 C CA . ALA B 1 134 ? 16.969 -16.578 2.309 1 97 134 ALA B CA 1
ATOM 2320 C C . ALA B 1 134 ? 16.844 -16.156 0.845 1 97 134 ALA B C 1
ATOM 2322 O O . ALA B 1 134 ? 17.828 -15.773 0.212 1 97 134 ALA B O 1
ATOM 2323 N N . SER B 1 135 ? 15.625 -16.188 0.296 1 96.81 135 SER B N 1
ATOM 2324 C CA . SER B 1 135 ? 15.367 -15.914 -1.115 1 96.81 135 SER B CA 1
ATOM 2325 C C . SER B 1 135 ? 15.695 -14.461 -1.467 1 96.81 135 SER B C 1
ATOM 2327 O O . SER B 1 135 ? 16.125 -14.172 -2.586 1 96.81 135 SER B O 1
ATOM 2329 N N . LEU B 1 136 ? 15.531 -13.539 -0.482 1 96.75 136 LEU B N 1
ATOM 2330 C CA . LEU B 1 136 ? 15.68 -12.109 -0.758 1 96.75 136 LEU B CA 1
ATOM 2331 C C . LEU B 1 136 ? 16.953 -11.57 -0.128 1 96.75 136 LEU B C 1
ATOM 2333 O O . LEU B 1 136 ? 17.219 -10.359 -0.183 1 96.75 136 LEU B O 1
ATOM 2337 N N . SER B 1 137 ? 17.75 -12.438 0.498 1 96.5 137 SER B N 1
ATOM 2338 C CA . SER B 1 137 ? 18.984 -12.062 1.155 1 96.5 137 SER B CA 1
ATOM 2339 C C . SER B 1 137 ? 18.766 -10.93 2.156 1 96.5 137 SER B C 1
ATOM 2341 O O . SER B 1 137 ? 19.469 -9.922 2.125 1 96.5 137 SER B O 1
ATOM 2343 N N . LEU B 1 138 ? 17.812 -11.141 3.016 1 96.81 138 LEU B N 1
ATOM 2344 C CA . LEU B 1 138 ? 17.453 -10.117 3.99 1 96.81 138 LEU B CA 1
ATOM 2345 C C . LEU B 1 138 ? 18.328 -10.227 5.234 1 96.81 138 LEU B C 1
ATOM 2347 O O . LEU B 1 138 ? 18.688 -11.328 5.648 1 96.81 138 LEU B O 1
ATOM 2351 N N . LYS B 1 139 ? 18.609 -9.031 5.82 1 94.62 139 LYS B N 1
ATOM 2352 C CA . LYS B 1 139 ? 19.188 -9 7.156 1 94.62 139 LYS B CA 1
ATOM 2353 C C . LYS B 1 139 ? 18.141 -9.352 8.219 1 94.62 139 LYS B C 1
ATOM 2355 O O . LYS B 1 139 ? 16.938 -9.328 7.945 1 94.62 139 LYS B O 1
ATOM 2360 N N . ALA B 1 140 ? 18.594 -9.672 9.43 1 90.94 140 ALA B N 1
ATOM 2361 C CA . ALA B 1 140 ? 17.75 -10.188 10.5 1 90.94 140 ALA B CA 1
ATOM 2362 C C . ALA B 1 140 ? 16.672 -9.172 10.891 1 90.94 140 ALA B C 1
ATOM 2364 O O . ALA B 1 140 ? 15.562 -9.555 11.258 1 90.94 140 ALA B O 1
ATOM 2365 N N . ASP B 1 141 ? 16.922 -7.914 10.742 1 91.94 141 ASP B N 1
ATOM 2366 C CA . ASP B 1 141 ? 15.984 -6.922 11.258 1 91.94 141 ASP B CA 1
ATOM 2367 C C . ASP B 1 141 ? 15.211 -6.254 10.125 1 91.94 141 ASP B C 1
ATOM 2369 O O . ASP B 1 141 ? 14.484 -5.281 10.344 1 91.94 141 ASP B O 1
ATOM 2373 N N . GLU B 1 142 ? 15.336 -6.793 8.969 1 96 142 GLU B N 1
ATOM 2374 C CA . GLU B 1 142 ? 14.648 -6.18 7.836 1 96 142 GLU B CA 1
ATOM 2375 C C . GLU B 1 142 ? 13.242 -6.75 7.668 1 96 142 GLU B C 1
ATOM 2377 O O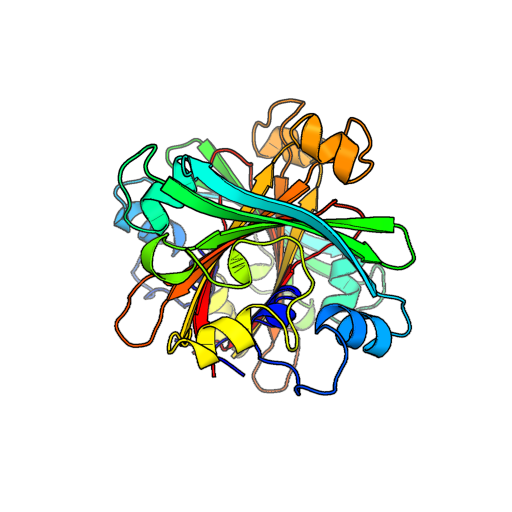 . GLU B 1 142 ? 13.07 -7.957 7.508 1 96 142 GLU B O 1
ATOM 2382 N N . PRO B 1 143 ? 12.234 -5.859 7.773 1 97.56 143 PRO B N 1
ATOM 2383 C CA . PRO B 1 143 ? 10.883 -6.301 7.438 1 97.56 143 PRO B CA 1
ATOM 2384 C C . PRO B 1 143 ? 10.648 -6.41 5.93 1 97.56 143 PRO B C 1
ATOM 2386 O O . PRO B 1 143 ? 11.57 -6.16 5.145 1 97.56 143 PRO B O 1
ATOM 2389 N N . VAL B 1 144 ? 9.422 -6.836 5.559 1 96.94 144 VAL B N 1
ATOM 2390 C CA . VAL B 1 144 ? 9.086 -6.898 4.141 1 96.94 144 VAL B CA 1
ATOM 2391 C C . VAL B 1 144 ? 7.742 -6.211 3.896 1 96.94 144 VAL B C 1
ATOM 2393 O O . VAL B 1 144 ? 6.902 -6.141 4.797 1 96.94 144 VAL B O 1
ATOM 2396 N N . LEU B 1 145 ? 7.629 -5.664 2.73 1 95.88 145 LEU B N 1
ATOM 2397 C CA . LEU B 1 145 ? 6.359 -5.219 2.164 1 95.88 145 LEU B CA 1
ATOM 2398 C C . LEU B 1 145 ? 5.676 -6.352 1.405 1 95.88 145 LEU B C 1
ATOM 2400 O O . LEU B 1 145 ? 6.305 -7.016 0.576 1 95.88 145 LEU B O 1
ATOM 2404 N N . GLU B 1 146 ? 4.449 -6.609 1.759 1 95.94 146 GLU B N 1
ATOM 2405 C CA . GLU B 1 146 ? 3.693 -7.645 1.056 1 95.94 146 GLU B CA 1
ATOM 2406 C C . GLU B 1 146 ? 2.512 -7.047 0.298 1 95.94 146 GLU B C 1
ATOM 2408 O O . GLU B 1 146 ? 1.719 -6.293 0.868 1 95.94 146 GLU B O 1
ATOM 2413 N N . LEU B 1 147 ? 2.428 -7.316 -0.99 1 95.12 147 LEU B N 1
ATOM 2414 C CA . LEU B 1 147 ? 1.293 -6.969 -1.838 1 95.12 147 LEU B CA 1
ATOM 2415 C C . LEU B 1 147 ? 0.542 -8.219 -2.281 1 95.12 147 LEU B C 1
ATOM 2417 O O . LEU B 1 147 ? 1.131 -9.117 -2.881 1 95.12 147 LEU B O 1
ATOM 2421 N N . THR B 1 148 ? -0.695 -8.312 -1.87 1 95.44 148 THR B N 1
ATOM 2422 C CA . THR B 1 148 ? -1.595 -9.328 -2.412 1 95.44 148 THR B CA 1
ATOM 2423 C C . THR B 1 148 ? -2.545 -8.711 -3.436 1 95.44 148 THR B C 1
ATOM 2425 O O . THR B 1 148 ? -3.266 -7.758 -3.129 1 95.44 148 THR B O 1
ATOM 2428 N N . ARG B 1 149 ? -2.535 -9.273 -4.648 1 94.94 149 ARG B N 1
ATOM 2429 C CA . ARG B 1 149 ? -3.359 -8.734 -5.723 1 94.94 149 ARG B CA 1
ATOM 2430 C C . ARG B 1 149 ? -4.309 -9.789 -6.27 1 94.94 149 ARG B C 1
ATOM 2432 O O . ARG B 1 149 ? -3.871 -10.844 -6.734 1 94.94 149 ARG B O 1
ATOM 2439 N N . LEU B 1 150 ? -5.582 -9.539 -6.164 1 96.5 150 LEU B N 1
ATOM 2440 C CA . LEU B 1 150 ? -6.617 -10.32 -6.828 1 96.5 150 LEU B CA 1
ATOM 2441 C C . LEU B 1 150 ? -6.996 -9.695 -8.164 1 96.5 150 LEU B C 1
ATOM 2443 O O . LEU B 1 150 ? -7.328 -8.516 -8.234 1 96.5 150 LEU B O 1
ATOM 2447 N N . THR B 1 151 ? -6.883 -10.445 -9.211 1 95.62 151 THR B N 1
ATOM 2448 C CA . THR B 1 151 ? -7.305 -10.008 -10.539 1 95.62 151 THR B CA 1
ATOM 2449 C C . THR B 1 151 ? -8.625 -10.656 -10.93 1 95.62 151 THR B C 1
ATOM 2451 O O . THR B 1 151 ? -8.766 -11.883 -10.852 1 95.62 151 THR B O 1
ATOM 2454 N N . LEU B 1 152 ? -9.539 -9.812 -11.32 1 96.62 152 LEU B N 1
ATOM 2455 C CA . LEU B 1 152 ? -10.875 -10.258 -11.719 1 96.62 152 LEU B CA 1
ATOM 2456 C C . LEU B 1 152 ? -11.133 -9.945 -13.188 1 96.62 152 LEU B C 1
ATOM 2458 O O . LEU B 1 152 ? -10.664 -8.93 -13.703 1 96.62 152 LEU B O 1
ATOM 2462 N N . ASP B 1 153 ? -11.867 -10.812 -13.836 1 95.94 153 ASP B N 1
ATOM 2463 C CA . ASP B 1 153 ? -12.281 -10.508 -15.203 1 95.94 153 ASP B CA 1
ATOM 2464 C C . ASP B 1 153 ? -13.547 -9.664 -15.219 1 95.94 153 ASP B C 1
ATOM 2466 O O . ASP B 1 153 ? -13.984 -9.164 -14.18 1 95.94 153 ASP B O 1
ATOM 2470 N N . ALA B 1 154 ? -14.117 -9.43 -16.391 1 94.69 154 ALA B N 1
ATOM 2471 C CA . ALA B 1 154 ? -15.242 -8.516 -16.578 1 94.69 154 ALA B CA 1
ATOM 2472 C C . ALA B 1 154 ? -16.484 -9.023 -15.859 1 94.69 154 ALA B C 1
ATOM 2474 O O . ALA B 1 154 ? -17.359 -8.234 -15.5 1 94.69 154 ALA B O 1
ATOM 2475 N N . ASP B 1 155 ? -16.594 -10.312 -15.609 1 96.44 155 ASP B N 1
ATOM 2476 C CA . ASP B 1 155 ? -17.75 -10.914 -14.953 1 96.44 155 ASP B CA 1
ATOM 2477 C C . ASP B 1 155 ? -17.531 -11.023 -13.445 1 96.44 155 ASP B C 1
ATOM 2479 O O . ASP B 1 155 ? -18.359 -11.578 -12.727 1 96.44 155 ASP B O 1
ATOM 2483 N N . GLY B 1 156 ? -16.406 -10.602 -12.992 1 95.81 156 GLY B N 1
ATOM 2484 C CA . GLY B 1 156 ? -16.109 -10.656 -11.57 1 95.81 156 GLY B CA 1
ATOM 2485 C C . GLY B 1 156 ? -15.523 -11.984 -11.141 1 95.81 156 GLY B C 1
ATOM 2486 O O . GLY B 1 156 ? -15.438 -12.273 -9.945 1 95.81 156 GLY B O 1
ATOM 2487 N N . ARG B 1 157 ? -15.133 -12.742 -12.094 1 96.88 157 ARG B N 1
ATOM 2488 C CA . ARG B 1 157 ? -14.5 -14.023 -11.789 1 96.88 157 ARG B CA 1
ATOM 2489 C C . ARG B 1 157 ? -13.031 -13.836 -11.43 1 96.88 157 ARG B C 1
ATOM 2491 O O . ARG B 1 157 ? -12.281 -13.195 -12.172 1 96.88 157 ARG B O 1
ATOM 2498 N N . PRO B 1 158 ? -12.617 -14.445 -10.273 1 98.38 158 PRO B N 1
ATOM 2499 C CA . PRO B 1 158 ? -11.18 -14.414 -9.977 1 98.38 158 PRO B CA 1
ATOM 2500 C C . PRO B 1 158 ? -10.367 -15.258 -10.953 1 98.38 158 PRO B C 1
ATOM 2502 O O . PRO B 1 158 ? -10.664 -16.438 -11.164 1 98.38 158 PRO B O 1
ATOM 2505 N N . ILE B 1 159 ? -9.32 -14.719 -11.516 1 98 159 ILE B N 1
ATOM 2506 C CA . ILE B 1 159 ? -8.578 -15.5 -12.5 1 98 159 ILE B CA 1
ATOM 2507 C C . ILE B 1 159 ? -7.125 -15.648 -12.055 1 98 159 ILE B C 1
ATOM 2509 O O . ILE B 1 159 ? -6.395 -16.5 -12.57 1 98 159 ILE B O 1
ATOM 2513 N N . GLN B 1 160 ? -6.727 -14.828 -11.102 1 97.69 160 GLN B N 1
ATOM 2514 C CA . GLN B 1 160 ? -5.324 -14.805 -10.695 1 97.69 160 GLN B CA 1
ATOM 2515 C C . GLN B 1 160 ? -5.156 -14.125 -9.344 1 97.69 160 GLN B C 1
ATOM 2517 O O . GLN B 1 160 ? -5.836 -13.133 -9.047 1 97.69 160 GLN B O 1
ATOM 2522 N N . VAL B 1 161 ? -4.289 -14.703 -8.508 1 97.81 161 VAL B N 1
ATOM 2523 C CA . VAL B 1 161 ? -3.84 -14.039 -7.285 1 97.81 161 VAL B CA 1
ATOM 2524 C C . VAL B 1 161 ? -2.314 -13.961 -7.273 1 97.81 161 VAL B C 1
ATOM 2526 O O . VAL B 1 161 ? -1.635 -14.953 -7.547 1 97.81 161 VAL B O 1
ATOM 2529 N N . ASP B 1 162 ? -1.799 -12.781 -7.043 1 96.62 162 ASP B N 1
ATOM 2530 C CA . ASP B 1 162 ? -0.364 -12.578 -6.867 1 96.62 162 ASP B CA 1
ATOM 2531 C C . ASP B 1 162 ? -0.038 -12.195 -5.426 1 96.62 162 ASP B C 1
ATOM 2533 O O . ASP B 1 162 ? -0.688 -11.32 -4.848 1 96.62 162 ASP B O 1
ATOM 2537 N N . VAL B 1 163 ? 0.899 -12.883 -4.82 1 97 163 VAL B N 1
ATOM 2538 C CA . VAL B 1 163 ? 1.496 -12.492 -3.549 1 97 163 VAL B CA 1
ATOM 2539 C C . VAL B 1 163 ? 2.953 -12.094 -3.764 1 97 163 VAL B C 1
ATOM 2541 O O . VAL B 1 163 ? 3.793 -12.938 -4.094 1 97 163 VAL B O 1
ATOM 2544 N N . MET B 1 164 ? 3.24 -10.805 -3.578 1 95.81 164 MET B N 1
ATOM 2545 C CA . MET B 1 164 ? 4.559 -10.234 -3.828 1 95.81 164 MET B CA 1
ATOM 2546 C C . MET B 1 164 ? 5.199 -9.75 -2.529 1 95.81 164 MET B C 1
ATOM 2548 O O . MET B 1 164 ? 4.578 -9.008 -1.765 1 95.81 164 MET B O 1
ATOM 2552 N N . VAL B 1 165 ? 6.375 -10.211 -2.309 1 96.56 165 VAL B N 1
ATOM 2553 C CA . VAL B 1 165 ? 7.137 -9.859 -1.116 1 96.56 165 VAL B CA 1
ATOM 2554 C C 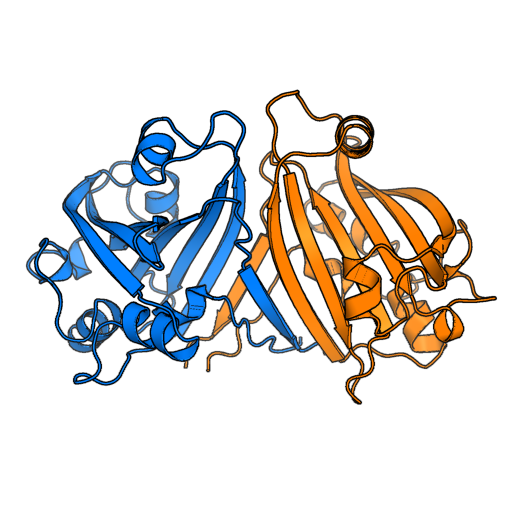. VAL B 1 165 ? 8.391 -9.086 -1.517 1 96.56 165 VAL B C 1
ATOM 2556 O O . VAL B 1 165 ? 9.172 -9.547 -2.355 1 96.56 165 VAL B O 1
ATOM 2559 N N . MET B 1 166 ? 8.57 -7.891 -0.937 1 95.62 166 MET B N 1
ATOM 2560 C CA . MET B 1 166 ? 9.648 -6.988 -1.329 1 95.62 166 MET B CA 1
ATOM 2561 C C . MET B 1 166 ? 10.453 -6.543 -0.113 1 95.62 166 MET B C 1
ATOM 2563 O O . MET B 1 166 ? 9.891 -6.266 0.945 1 95.62 166 MET B O 1
ATOM 2567 N N . PRO B 1 167 ? 11.797 -6.488 -0.257 1 94.06 167 PRO B N 1
ATOM 2568 C CA . PRO B 1 167 ? 12.617 -5.941 0.825 1 94.06 167 PRO B CA 1
ATOM 2569 C C . PRO B 1 167 ? 12.406 -4.441 1.027 1 94.06 167 PRO B C 1
ATOM 2571 O O . PRO B 1 167 ? 11.891 -3.762 0.136 1 94.06 167 PRO B O 1
ATOM 2574 N N . PRO B 1 168 ? 12.758 -3.963 2.238 1 88.31 168 PRO B N 1
ATOM 2575 C CA . PRO B 1 168 ? 12.57 -2.543 2.537 1 88.31 168 PRO B CA 1
ATOM 2576 C C . PRO B 1 168 ? 13.648 -1.66 1.919 1 88.31 168 PRO B C 1
ATOM 2578 O O . PRO B 1 168 ? 13.562 -0.431 1.986 1 88.31 168 PRO B O 1
ATOM 2581 N N . ARG B 1 169 ? 14.609 -2.088 1.3 1 81.5 169 ARG B N 1
ATOM 2582 C CA . ARG B 1 169 ? 15.773 -1.396 0.76 1 81.5 169 ARG B CA 1
ATOM 2583 C C . ARG B 1 169 ? 15.352 -0.331 -0.249 1 81.5 169 ARG B C 1
ATOM 2585 O O . ARG B 1 169 ? 15.867 -0.294 -1.369 1 81.5 169 ARG B O 1
ATOM 2592 N N . GLY B 1 170 ? 14.484 0.537 0.181 1 78.38 170 GLY B N 1
ATOM 2593 C CA . GLY B 1 170 ? 14.078 1.62 -0.698 1 78.38 170 GLY B CA 1
ATOM 2594 C C . GLY B 1 170 ? 12.906 1.255 -1.586 1 78.38 170 GLY B C 1
ATOM 2595 O O . GLY B 1 170 ? 12.469 2.059 -2.416 1 78.38 170 GLY B O 1
ATOM 2596 N N . GLN B 1 171 ? 12.391 0.108 -1.424 1 85.38 171 GLN B N 1
ATOM 2597 C CA . GLN B 1 171 ? 11.234 -0.317 -2.201 1 85.38 171 GLN B CA 1
ATOM 2598 C C . GLN B 1 171 ? 9.953 0.32 -1.673 1 85.38 171 GLN B C 1
ATOM 2600 O O . GLN B 1 171 ? 9.734 0.375 -0.461 1 85.38 171 GLN B O 1
ATOM 2605 N N . LYS B 1 172 ? 9.297 0.884 -2.553 1 89.62 172 LYS B N 1
ATOM 2606 C CA . LYS B 1 172 ? 7.988 1.445 -2.238 1 89.62 172 LYS B CA 1
ATOM 2607 C C . LYS B 1 172 ? 6.992 1.172 -3.361 1 89.62 172 LYS B C 1
ATOM 2609 O O . LYS B 1 172 ? 7.383 0.951 -4.508 1 89.62 172 LYS B O 1
ATOM 2614 N N . LEU B 1 173 ? 5.734 1.072 -2.969 1 89.88 173 LEU B N 1
ATOM 2615 C CA . LEU B 1 173 ? 4.641 1.052 -3.936 1 89.88 173 LEU B CA 1
ATOM 2616 C C . LEU B 1 173 ? 4.055 2.445 -4.121 1 89.88 173 LEU B C 1
ATOM 2618 O O . LEU B 1 173 ? 3.777 3.143 -3.141 1 89.88 173 LEU B O 1
ATOM 2622 N N . ARG B 1 174 ? 3.955 2.838 -5.371 1 88.81 174 ARG B N 1
ATOM 2623 C CA . ARG B 1 174 ? 3.414 4.164 -5.66 1 88.81 174 ARG B CA 1
ATOM 2624 C C . ARG B 1 174 ? 2.027 4.062 -6.285 1 88.81 174 ARG B C 1
ATOM 2626 O O . ARG B 1 174 ? 1.81 3.266 -7.203 1 88.81 174 ARG B O 1
ATOM 2633 N N . TYR B 1 175 ? 1.103 4.824 -5.734 1 87.5 175 TYR B N 1
ATOM 2634 C CA . TYR B 1 175 ? -0.263 4.906 -6.242 1 87.5 175 TYR B CA 1
ATOM 2635 C C . TYR B 1 175 ? -0.646 6.348 -6.547 1 87.5 175 TYR B C 1
ATOM 2637 O O . TYR B 1 175 ? -0.296 7.262 -5.797 1 87.5 175 TYR B O 1
ATOM 2645 N N . GLU B 1 176 ? -1.318 6.562 -7.648 1 86.62 176 GLU B N 1
ATOM 2646 C CA . GLU B 1 176 ? -1.894 7.855 -8.016 1 86.62 176 GLU B CA 1
ATOM 2647 C C . GLU B 1 176 ? -3.418 7.82 -7.945 1 86.62 176 GLU B C 1
ATOM 2649 O O . GLU B 1 176 ? -4.051 6.93 -8.516 1 86.62 176 GLU B O 1
ATOM 2654 N N . ILE B 1 177 ? -3.957 8.805 -7.219 1 85.31 177 ILE B N 1
ATOM 2655 C CA . ILE B 1 177 ? -5.395 8.828 -6.965 1 85.31 177 ILE B CA 1
ATOM 2656 C 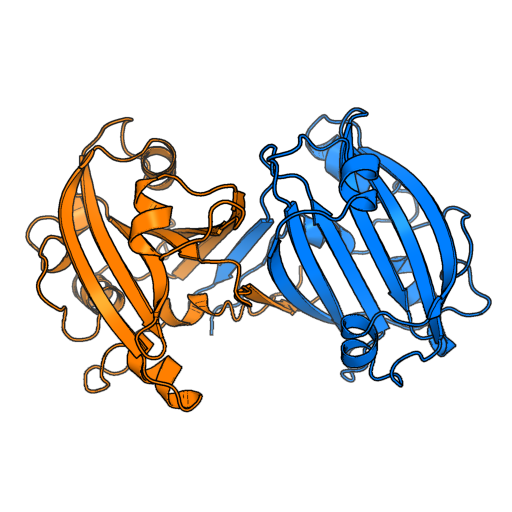C . ILE B 1 177 ? -5.984 10.156 -7.43 1 85.31 177 ILE B C 1
ATOM 2658 O O . ILE B 1 177 ? -5.465 11.227 -7.09 1 85.31 177 ILE B O 1
ATOM 2662 N N . ARG B 1 178 ? -7.008 10.117 -8.25 1 85.19 178 ARG B N 1
ATOM 2663 C CA . ARG B 1 178 ? -7.809 11.305 -8.531 1 85.19 178 ARG B CA 1
ATOM 2664 C C . ARG B 1 178 ? -8.852 11.523 -7.445 1 85.19 178 ARG B C 1
ATOM 2666 O O . ARG B 1 178 ? -9.555 10.594 -7.047 1 85.19 178 ARG B O 1
ATOM 2673 N N . ILE B 1 179 ? -8.805 12.781 -7 1 81 179 ILE B N 1
ATOM 2674 C CA . ILE B 1 179 ? -9.75 13.133 -5.945 1 81 179 ILE B CA 1
ATOM 2675 C C . ILE B 1 179 ? -10.977 13.805 -6.559 1 81 179 ILE B C 1
ATOM 2677 O O . ILE B 1 179 ? -10.859 14.766 -7.312 1 81 179 ILE B O 1
ATOM 2681 N N . GLY B 1 180 ? -12.289 13.383 -6.211 1 70.69 180 GLY B N 1
ATOM 2682 C CA . GLY B 1 180 ? -13.516 13.984 -6.707 1 70.69 180 GLY B CA 1
ATOM 2683 C C . GLY B 1 180 ? -13.953 13.438 -8.055 1 70.69 180 GLY B C 1
ATOM 2684 O O . GLY B 1 180 ? -13.156 12.812 -8.758 1 70.69 180 GLY B O 1
#

Solvent-accessible surface area (backbone atoms only — not comparable to full-atom values): 18340 Å² total; per-residue (Å²): 112,21,53,3,45,49,53,28,70,69,44,57,68,72,54,68,47,60,66,86,47,71,56,53,56,33,53,56,29,43,75,72,75,42,49,35,51,72,44,70,74,45,39,26,80,38,64,31,54,66,71,53,12,63,68,61,70,44,56,82,59,31,71,21,25,34,30,31,35,42,31,25,52,70,81,39,54,54,33,42,34,40,36,36,26,52,41,91,74,27,63,95,42,68,65,32,40,69,61,86,55,80,39,32,69,59,38,50,36,41,75,74,70,48,54,64,32,32,35,40,35,38,37,34,24,39,67,63,53,73,68,52,30,62,70,46,68,52,58,95,81,52,30,21,28,36,39,39,34,42,29,18,26,87,86,65,47,61,59,37,37,38,43,34,40,26,53,41,90,76,47,60,42,33,36,29,33,27,44,89,113,23,48,5,45,54,53,29,68,71,42,57,68,72,55,71,46,60,65,86,47,68,57,54,57,33,54,54,29,44,76,73,75,42,51,33,51,74,44,71,75,45,40,26,77,38,66,31,53,64,72,55,10,62,67,59,70,45,55,80,59,31,73,21,24,33,31,32,34,41,32,23,52,70,83,39,51,54,33,42,36,40,36,37,28,51,41,90,74,27,62,94,43,66,63,33,40,69,61,87,55,82,39,33,69,61,39,50,35,41,75,75,70,48,55,64,31,32,34,41,34,40,39,34,22,38,68,63,55,72,68,52,28,65,70,46,68,52,58,96,80,51,30,22,29,35,40,38,34,42,28,18,26,87,85,66,47,60,60,36,37,38,42,36,39,27,55,40,89,78,48,58,42,33,33,29,32,28,43,95

Radius of gyration: 21.46 Å; Cα contacts (8 Å, |Δi|>4): 883; chains: 2; bounding box: 44×60×52 Å

Secondary structure (DSSP, 8-state):
---EE---GGGGGTS---TTS--HHHHHHHHTT--EEEEEEEEEEEEPPHHHHHHHT--TT-EEEEEEEEEEETTEEEEEEEEEEEHHHHTTSGGGSSSPPTTHHHHHHHHTT--EEEEEEEEEEEPPPHHHHHHHT--TT--EEEEEEEEEETTS-EEEEEEEEE-SSS--EEEEEE--/--EE----GGGGGTS---TTS--HHHHHHHHTT--EEEEEEEEEEEEPPHHHHHHHT--TT-EEEEEEEEEEETTEEEEEEEEEEEHHHHTTSGGGSSSPPTTHHHHHHHHTT--EEEEEEEEEEEPPPHHHHHHHT--TT--EEEEEEEEEETTS-EEEEEEEEE-SSS--EEEEEE--

pLDDT: mean 87.2, std 17.2, range [22.77, 98.75]

Organism: Streptomyces microflavus (NCBI:txid1919)